Protein AF-A0A6H5G9S1-F1 (afdb_monomer)

pLDDT: mean 77.16, std 18.64, range [33.03, 97.62]

Structure (mmCIF, N/CA/C/O backbone):
data_AF-A0A6H5G9S1-F1
#
_entry.id   AF-A0A6H5G9S1-F1
#
loop_
_atom_site.group_PDB
_atom_site.id
_atom_site.type_symbol
_atom_site.label_atom_id
_atom_site.label_alt_id
_atom_site.label_comp_id
_atom_site.label_asym_id
_atom_site.label_entity_id
_atom_site.label_seq_id
_atom_site.pdbx_PDB_ins_code
_atom_site.Cartn_x
_atom_site.Cartn_y
_atom_site.Cartn_z
_atom_site.occupancy
_atom_site.B_iso_or_equiv
_atom_site.auth_seq_id
_atom_site.auth_comp_id
_atom_site.auth_asym_id
_atom_site.auth_atom_id
_atom_site.pdbx_PDB_model_num
ATOM 1 N N . MET A 1 1 ? -13.518 13.465 23.321 1.00 61.28 1 MET A N 1
ATOM 2 C CA . MET A 1 1 ? -13.511 13.221 21.858 1.00 61.28 1 MET A CA 1
ATOM 3 C C . MET A 1 1 ? -14.801 13.595 21.131 1.00 61.28 1 MET A C 1
ATOM 5 O O . MET A 1 1 ? -14.821 13.543 19.916 1.00 61.28 1 MET A O 1
ATOM 9 N N . THR A 1 2 ? -15.872 13.997 21.818 1.00 76.75 2 THR A N 1
ATOM 10 C CA . THR A 1 2 ? -17.125 14.456 21.183 1.00 76.75 2 THR A CA 1
ATOM 11 C C . THR A 1 2 ? -17.207 15.978 21.036 1.00 76.75 2 THR A C 1
ATOM 13 O O . THR A 1 2 ? -18.266 16.496 20.703 1.00 76.75 2 THR A O 1
ATOM 16 N N . SER A 1 3 ? -16.119 16.695 21.339 1.00 82.81 3 SER A N 1
ATOM 17 C CA . SER A 1 3 ? -16.061 18.151 21.194 1.00 82.81 3 SER A CA 1
ATOM 18 C C . SER A 1 3 ? -16.227 18.537 19.725 1.00 82.81 3 SER A C 1
ATOM 20 O O . SER A 1 3 ? -15.710 17.835 18.855 1.00 82.81 3 SER A O 1
ATOM 22 N N . SER A 1 4 ? -16.906 19.649 19.444 1.00 83.12 4 SER A N 1
ATOM 23 C CA . SER A 1 4 ? -16.974 20.235 18.097 1.00 83.12 4 SER A CA 1
ATOM 24 C C . SER A 1 4 ? -15.609 20.735 17.616 1.00 83.12 4 SER A C 1
ATOM 26 O O . SER A 1 4 ? -15.329 20.723 16.418 1.00 83.12 4 SER A O 1
ATOM 28 N N . ASP A 1 5 ? -14.730 21.081 18.551 1.00 87.56 5 ASP A N 1
ATOM 29 C CA . ASP A 1 5 ? -13.384 21.582 18.301 1.00 87.56 5 ASP A CA 1
ATOM 30 C C . ASP A 1 5 ? -12.405 20.449 17.949 1.00 87.56 5 ASP A C 1
ATOM 32 O O . ASP A 1 5 ? -12.279 19.459 18.684 1.00 87.56 5 ASP A O 1
ATOM 36 N N . LYS A 1 6 ? -11.719 20.594 16.809 1.00 85.56 6 LYS A N 1
ATOM 37 C CA . LYS A 1 6 ? -10.782 19.593 16.284 1.00 85.56 6 LYS A CA 1
ATOM 38 C C . LYS A 1 6 ? -9.543 19.422 17.164 1.00 85.56 6 LYS A C 1
ATOM 40 O O . LYS A 1 6 ? -9.079 18.295 17.312 1.00 85.56 6 LYS A O 1
ATOM 45 N N . ASP A 1 7 ? -9.047 20.491 17.781 1.00 89.12 7 ASP A N 1
ATOM 46 C CA . ASP A 1 7 ? -7.808 20.480 18.555 1.00 89.12 7 ASP A CA 1
ATOM 47 C C . ASP A 1 7 ? -8.054 19.793 19.899 1.00 89.12 7 ASP A C 1
ATOM 49 O O . ASP A 1 7 ? -7.261 18.952 20.324 1.00 89.12 7 ASP A O 1
ATOM 53 N N . PHE A 1 8 ? -9.222 20.015 20.515 1.00 87.81 8 PHE A N 1
ATOM 54 C CA . PHE A 1 8 ? -9.634 19.239 21.690 1.00 87.81 8 PHE A CA 1
ATOM 55 C C . PHE A 1 8 ? -9.820 17.751 21.382 1.00 87.81 8 PHE A C 1
ATOM 57 O O . PHE A 1 8 ? -9.496 16.907 22.224 1.00 87.81 8 PHE A O 1
ATOM 64 N N . ARG A 1 9 ? -10.350 17.395 20.202 1.00 88.88 9 ARG A N 1
ATOM 65 C CA . ARG A 1 9 ? -10.429 15.983 19.791 1.00 88.88 9 ARG A CA 1
ATOM 66 C C . ARG A 1 9 ? -9.033 15.403 19.588 1.00 88.88 9 ARG A C 1
ATOM 68 O O . ARG A 1 9 ? -8.751 14.353 20.156 1.00 88.88 9 ARG A O 1
ATOM 75 N N . PHE A 1 10 ? -8.167 16.110 18.867 1.00 87.25 10 PHE A N 1
ATOM 76 C CA . PHE A 1 10 ? -6.793 15.702 18.597 1.00 87.25 10 PHE A CA 1
ATOM 77 C C . PHE A 1 10 ? -5.986 15.488 19.884 1.00 87.25 10 PHE A C 1
ATOM 79 O O . PHE A 1 10 ? -5.431 14.407 20.068 1.00 87.25 10 PHE A O 1
ATOM 86 N N . MET A 1 11 ? -5.977 16.465 20.801 1.00 89.19 11 MET A N 1
ATOM 87 C CA . MET A 1 11 ? -5.274 16.368 22.088 1.00 89.19 11 MET A CA 1
ATOM 88 C C . MET A 1 11 ? -5.772 15.174 22.903 1.00 89.19 11 MET A C 1
ATOM 90 O O . MET A 1 11 ? -4.980 14.321 23.290 1.00 89.19 11 MET A O 1
ATOM 94 N N . ALA A 1 12 ? -7.094 15.037 23.063 1.00 86.56 12 ALA A N 1
ATOM 95 C CA . ALA A 1 12 ? -7.669 13.917 23.805 1.00 86.56 12 ALA A CA 1
ATOM 96 C C . ALA A 1 12 ? -7.307 12.552 23.193 1.00 86.56 12 ALA A C 1
ATOM 98 O O . ALA A 1 12 ? -7.113 11.579 23.924 1.00 86.56 12 ALA A O 1
ATOM 99 N N . THR A 1 13 ? -7.232 12.457 21.862 1.00 85.31 13 THR A N 1
ATOM 100 C CA . THR A 1 13 ? -6.826 11.226 21.168 1.00 85.31 13 THR A CA 1
ATOM 101 C C . THR A 1 13 ? -5.348 10.943 21.328 1.00 85.31 13 THR A C 1
ATOM 103 O O . THR A 1 13 ? -4.981 9.794 21.571 1.00 85.31 13 THR A O 1
ATOM 106 N N . ASN A 1 14 ? -4.510 11.968 21.249 1.00 88.12 14 ASN A N 1
ATOM 107 C CA . ASN A 1 14 ? -3.071 11.819 21.380 1.00 88.12 14 ASN A CA 1
ATOM 108 C C . ASN A 1 14 ? -2.669 11.412 22.805 1.00 88.12 14 ASN A C 1
ATOM 110 O O . ASN A 1 14 ? -1.847 10.509 22.980 1.00 88.12 14 ASN A O 1
ATOM 114 N N . ASP A 1 15 ? -3.295 12.019 23.813 1.00 88.25 15 ASP A N 1
ATOM 115 C CA . ASP A 1 15 ? -3.044 11.713 25.221 1.00 88.25 15 ASP A CA 1
ATOM 116 C C . ASP A 1 15 ? -3.466 10.280 25.548 1.00 88.25 15 ASP A C 1
ATOM 118 O O . ASP A 1 15 ? -2.676 9.499 26.079 1.00 88.25 15 ASP A O 1
ATOM 122 N N . LEU A 1 16 ? -4.680 9.884 25.143 1.00 82.88 16 LEU A N 1
ATOM 123 C CA . LEU A 1 16 ? -5.161 8.520 25.360 1.00 82.88 16 LEU A CA 1
ATOM 124 C C . LEU A 1 16 ? -4.282 7.481 24.652 1.00 82.88 16 LEU A C 1
ATOM 126 O O . LEU A 1 16 ? -3.991 6.430 25.221 1.00 82.88 16 LEU A O 1
ATOM 130 N N . MET A 1 17 ? -3.856 7.763 23.419 1.00 80.62 17 MET A N 1
ATOM 131 C CA . MET A 1 17 ? -2.954 6.884 22.678 1.00 80.62 17 MET A CA 1
ATOM 132 C C . MET A 1 17 ? -1.618 6.717 23.411 1.00 80.62 17 MET A C 1
ATOM 134 O O . MET A 1 17 ? -1.136 5.592 23.541 1.00 80.62 17 MET A O 1
ATOM 138 N N . SER A 1 18 ? -1.050 7.815 23.911 1.00 84.31 18 SER A N 1
ATOM 139 C CA . SER A 1 18 ? 0.236 7.814 24.614 1.00 84.31 18 SER A CA 1
ATOM 140 C C . SER A 1 18 ? 0.170 7.057 25.942 1.00 84.31 18 SER A C 1
ATOM 142 O O . SER A 1 18 ? 1.119 6.364 26.299 1.00 84.31 18 SER A O 1
ATOM 144 N N . GLU A 1 19 ? -0.950 7.139 26.663 1.00 82.88 19 GLU A N 1
ATOM 145 C CA . GLU A 1 19 ? -1.151 6.374 27.898 1.00 82.88 19 GLU A CA 1
ATOM 146 C C . GLU A 1 19 ? -1.350 4.877 27.634 1.00 82.88 19 GLU A C 1
ATOM 148 O O . GLU A 1 19 ? -0.759 4.053 28.326 1.00 82.88 19 GLU A O 1
ATOM 153 N N . LEU A 1 20 ? -2.120 4.505 26.606 1.00 75.56 20 LEU A N 1
ATOM 154 C CA . LEU A 1 20 ? -2.366 3.096 26.268 1.00 75.56 20 LEU A CA 1
ATOM 155 C C . LEU A 1 20 ? -1.137 2.374 25.701 1.00 75.56 20 LEU A C 1
ATOM 157 O O . LEU A 1 20 ? -1.082 1.148 25.725 1.00 75.56 20 LEU A O 1
ATOM 161 N N . GLN A 1 21 ? -0.153 3.104 25.179 1.00 76.94 21 GLN A N 1
ATOM 162 C CA . GLN A 1 21 ? 1.124 2.520 24.761 1.00 76.94 21 GLN A CA 1
ATOM 163 C C . GLN A 1 21 ? 2.030 2.143 25.937 1.00 76.94 21 GLN A C 1
ATOM 165 O O . GLN A 1 21 ? 3.001 1.416 25.740 1.00 76.94 21 GLN A O 1
ATOM 170 N N . LYS A 1 22 ? 1.742 2.623 27.150 1.00 79.94 22 LYS A N 1
ATOM 171 C CA . LYS A 1 22 ? 2.487 2.223 28.340 1.00 79.94 22 LYS A CA 1
ATOM 172 C C . LYS A 1 22 ? 1.975 0.858 28.797 1.00 79.94 22 LYS A C 1
ATOM 174 O O . LYS A 1 22 ? 0.788 0.703 29.075 1.00 79.94 22 LYS A O 1
ATOM 179 N N . ASP A 1 23 ? 2.880 -0.102 28.984 1.00 64.88 23 ASP A N 1
ATOM 180 C CA . ASP A 1 23 ? 2.572 -1.460 29.481 1.00 64.88 23 ASP A CA 1
ATOM 181 C C . ASP A 1 23 ? 1.935 -1.490 30.891 1.00 64.88 23 ASP A C 1
ATOM 183 O O . ASP A 1 23 ? 1.583 -2.546 31.417 1.00 64.88 23 ASP A O 1
ATOM 187 N N . SER A 1 24 ? 1.786 -0.331 31.535 1.00 65.44 24 SER A N 1
ATOM 188 C CA . SER A 1 24 ? 1.206 -0.175 32.866 1.00 65.44 24 SER A CA 1
ATOM 189 C C . SER A 1 24 ? -0.318 -0.309 32.919 1.00 65.44 24 SER A C 1
ATOM 191 O O . SER A 1 24 ? -0.854 -0.492 34.011 1.00 65.44 24 SER A O 1
ATOM 193 N N . ILE A 1 25 ? -1.031 -0.195 31.792 1.00 68.44 25 ILE A N 1
ATOM 194 C CA . ILE A 1 25 ? -2.502 -0.169 31.780 1.00 68.44 25 ILE A CA 1
ATOM 195 C C . ILE A 1 25 ? -3.048 -1.459 31.165 1.00 68.44 25 ILE A C 1
ATOM 197 O O . ILE A 1 25 ? -2.908 -1.701 29.971 1.00 68.44 25 ILE A O 1
ATOM 201 N N . LYS A 1 26 ? -3.728 -2.269 31.984 1.00 72.94 26 LYS A N 1
ATOM 202 C CA . LYS A 1 26 ? -4.585 -3.363 31.509 1.00 72.94 26 LYS A CA 1
ATOM 203 C C . LYS A 1 26 ? -6.027 -2.880 31.486 1.00 72.94 26 LYS A C 1
ATOM 205 O O . LYS A 1 26 ? -6.544 -2.459 32.519 1.00 72.94 26 LYS A O 1
ATOM 210 N N . LEU A 1 27 ? -6.652 -2.930 30.317 1.00 76.50 27 LEU A N 1
ATOM 211 C CA . LEU A 1 27 ? -8.069 -2.621 30.164 1.00 76.50 27 LEU A CA 1
ATOM 212 C C . LEU A 1 27 ? -8.904 -3.853 30.520 1.00 76.50 27 LEU A C 1
ATOM 214 O O . LEU A 1 27 ? -8.548 -4.973 30.166 1.00 76.50 27 LEU A O 1
ATOM 218 N N . ASP A 1 28 ? -10.009 -3.637 31.225 1.00 83.19 28 ASP A N 1
ATOM 219 C CA . ASP A 1 28 ? -11.074 -4.625 31.366 1.00 83.19 28 ASP A CA 1
ATOM 220 C C . ASP A 1 28 ? -11.982 -4.618 30.125 1.00 83.19 28 ASP A C 1
ATOM 222 O O . ASP A 1 28 ? -12.039 -3.632 29.382 1.00 83.19 28 ASP A O 1
ATOM 226 N N . ASP A 1 29 ? -12.743 -5.694 29.928 1.00 81.88 29 ASP A N 1
ATOM 227 C CA . ASP A 1 29 ? -13.594 -5.891 28.750 1.00 81.88 29 ASP A CA 1
ATOM 228 C C . ASP A 1 29 ? -14.556 -4.721 28.462 1.00 81.88 29 ASP A C 1
ATOM 230 O O . ASP A 1 29 ? -14.837 -4.407 27.300 1.00 81.88 29 ASP A O 1
ATOM 234 N N . ASP A 1 30 ? -15.100 -4.068 29.497 1.00 85.19 30 ASP A N 1
ATOM 235 C CA . ASP A 1 30 ? -16.010 -2.932 29.315 1.00 85.19 30 ASP A CA 1
ATOM 236 C C . ASP A 1 30 ? -15.276 -1.674 28.851 1.00 85.19 30 ASP A C 1
ATOM 238 O O . ASP A 1 30 ? -15.797 -0.920 28.016 1.00 85.19 30 ASP A O 1
ATOM 242 N N . SER A 1 31 ? -14.067 -1.447 29.359 1.00 84.69 31 SER A N 1
ATOM 243 C CA . SER A 1 31 ? -13.210 -0.357 28.899 1.00 84.69 31 SER A CA 1
ATOM 244 C C . SER A 1 31 ? -12.724 -0.599 27.473 1.00 84.69 31 SER A C 1
ATOM 246 O O . SER A 1 31 ? -12.809 0.319 26.656 1.00 84.69 31 SER A O 1
ATOM 248 N N . GLU A 1 32 ? -12.332 -1.829 27.122 1.00 82.19 32 GLU A N 1
ATOM 249 C CA . GLU A 1 32 ? -11.987 -2.205 25.743 1.00 82.19 32 GLU A CA 1
ATOM 250 C C . GLU A 1 32 ? -13.150 -1.931 24.779 1.00 82.19 32 GLU A C 1
ATOM 252 O O . GLU A 1 32 ? -12.974 -1.271 23.751 1.00 82.19 32 GLU A O 1
ATOM 257 N N . ARG A 1 33 ? -14.374 -2.350 25.136 1.00 84.25 33 ARG A N 1
ATOM 258 C CA . ARG A 1 33 ? -15.589 -2.083 24.344 1.00 84.25 33 ARG A CA 1
ATOM 259 C C . ARG A 1 33 ? -15.799 -0.593 24.082 1.00 84.25 33 ARG A C 1
ATOM 261 O O . ARG A 1 33 ? -16.132 -0.197 22.959 1.00 84.25 33 ARG A O 1
ATOM 268 N N . LYS A 1 34 ? -15.637 0.241 25.112 1.00 86.19 34 LYS A N 1
ATOM 269 C CA . LYS A 1 34 ? -15.795 1.701 25.005 1.00 86.19 34 LYS A CA 1
ATOM 270 C C . LYS A 1 34 ? -14.697 2.319 24.141 1.00 86.19 34 LYS A C 1
ATOM 272 O O . LYS A 1 34 ? -15.007 3.162 23.299 1.00 86.19 34 LYS A O 1
ATOM 277 N N . VAL A 1 35 ? -13.456 1.867 24.314 1.00 83.69 35 VAL A N 1
ATOM 278 C CA . VAL A 1 35 ? -12.290 2.302 23.536 1.00 83.69 35 VAL A CA 1
ATOM 279 C C . VAL A 1 35 ? -12.477 1.989 22.053 1.00 83.69 35 VAL A C 1
ATOM 281 O O . VAL A 1 35 ? -12.388 2.902 21.235 1.00 83.69 35 VAL A O 1
ATOM 284 N N . VAL A 1 36 ? -12.845 0.754 21.701 1.00 85.06 36 VAL A N 1
ATOM 285 C CA . VAL A 1 36 ? -13.102 0.363 20.304 1.00 85.06 36 VAL A CA 1
ATOM 286 C C . VAL A 1 36 ? -14.244 1.185 19.711 1.00 85.06 36 VAL A C 1
ATOM 288 O O . VAL A 1 36 ? -14.107 1.740 18.626 1.00 85.06 36 VAL A O 1
ATOM 291 N N . LYS A 1 37 ? -15.359 1.354 20.433 1.00 86.31 37 LYS A N 1
ATOM 292 C CA . LYS A 1 37 ? -16.486 2.174 19.954 1.00 86.31 37 LYS A CA 1
ATOM 293 C C . LYS A 1 37 ? -16.087 3.629 19.697 1.00 86.31 37 LYS A C 1
ATOM 295 O O . LYS A 1 37 ? -16.622 4.260 18.788 1.00 86.31 37 LYS A O 1
ATOM 300 N N . MET A 1 38 ? -15.186 4.170 20.509 1.00 86.00 38 MET A N 1
ATOM 301 C CA . MET A 1 38 ? -14.663 5.517 20.329 1.00 86.00 38 MET A CA 1
ATOM 302 C C . MET A 1 38 ? -13.721 5.597 19.126 1.00 86.00 38 MET A C 1
ATOM 304 O O . MET A 1 38 ? -13.868 6.513 18.323 1.00 86.00 38 MET A O 1
ATOM 308 N N . LEU A 1 39 ? -12.829 4.617 18.957 1.00 87.19 39 LEU A N 1
ATOM 309 C CA . LEU A 1 39 ? -11.941 4.503 17.798 1.00 87.19 39 LEU A CA 1
ATOM 310 C C . LEU A 1 39 ? -12.726 4.503 16.484 1.00 87.19 39 LEU A C 1
ATOM 312 O O . LEU A 1 39 ? -12.407 5.285 15.594 1.00 87.19 39 LEU A O 1
ATOM 316 N N . LEU A 1 40 ? -13.785 3.693 16.389 1.00 87.31 40 LEU A N 1
ATOM 317 C CA . LEU A 1 40 ? -14.617 3.617 15.184 1.00 87.31 40 LEU A CA 1
ATOM 318 C C . LEU A 1 40 ? -15.204 4.979 14.789 1.00 87.31 40 LEU A C 1
ATOM 320 O O . LEU A 1 40 ? -15.230 5.311 13.611 1.00 87.31 40 LEU A O 1
ATOM 324 N N . LYS A 1 41 ? -15.607 5.799 15.769 1.00 87.62 41 LYS A N 1
ATOM 325 C CA . LYS A 1 41 ? -16.107 7.157 15.504 1.00 87.62 41 LYS A CA 1
ATOM 326 C C . LYS A 1 41 ? -15.020 8.110 15.009 1.00 87.62 41 LYS A C 1
ATOM 328 O O . LYS A 1 41 ? -15.311 8.973 14.194 1.00 87.62 41 LYS A O 1
ATOM 333 N N . LEU A 1 42 ? -13.790 7.983 15.510 1.00 87.50 42 LEU A N 1
ATOM 334 C CA . LEU A 1 42 ? -12.679 8.844 15.088 1.00 87.50 42 LEU A CA 1
ATOM 335 C C . LEU A 1 42 ? -12.191 8.527 13.671 1.00 87.50 42 LEU A C 1
ATOM 337 O O . LEU A 1 42 ? -11.682 9.415 12.993 1.00 87.50 42 LEU A O 1
ATOM 341 N N . LEU A 1 43 ? -12.331 7.277 13.217 1.00 85.88 43 LEU A N 1
ATOM 342 C CA . LEU A 1 43 ? -11.999 6.898 11.839 1.00 85.88 43 LEU A CA 1
ATOM 343 C C . LEU A 1 43 ? -12.881 7.615 10.807 1.00 85.88 43 LEU A C 1
ATOM 345 O O . LEU A 1 43 ? -12.473 7.781 9.663 1.00 85.88 43 LEU A O 1
ATOM 349 N N . GLU A 1 44 ? -14.056 8.075 11.229 1.00 87.44 44 GLU A N 1
ATOM 350 C CA . GLU A 1 44 ? -15.017 8.834 10.426 1.00 87.44 44 GLU A CA 1
ATOM 351 C C . GLU A 1 44 ? -15.039 10.328 10.802 1.00 87.44 44 GLU A C 1
ATOM 353 O O . GLU A 1 44 ? -15.981 11.041 10.457 1.00 87.44 44 GLU A O 1
ATOM 358 N N . ASP A 1 45 ? -14.024 10.831 11.521 1.00 87.50 45 ASP A N 1
ATOM 359 C CA . ASP A 1 45 ? -13.962 12.249 11.898 1.00 87.50 45 ASP A CA 1
ATOM 360 C C . ASP A 1 45 ? -13.919 13.142 10.653 1.00 87.50 45 ASP A C 1
ATOM 362 O O . ASP A 1 45 ? -13.315 12.791 9.643 1.00 87.50 45 ASP A O 1
ATOM 366 N N . LYS A 1 46 ? -14.528 14.327 10.726 1.00 84.50 46 LYS A N 1
ATOM 367 C CA . LYS A 1 46 ? -14.519 15.289 9.616 1.00 84.50 46 LYS A CA 1
ATOM 368 C C . LYS A 1 46 ? -13.127 15.868 9.356 1.00 84.50 46 LYS A C 1
ATOM 370 O O . LYS A 1 46 ? -12.856 16.331 8.256 1.00 84.50 46 LYS A O 1
ATOM 375 N N . ASN A 1 47 ? -12.254 15.879 10.364 1.00 85.19 47 ASN A N 1
ATOM 376 C CA . ASN A 1 47 ? -10.912 16.426 10.247 1.00 85.19 47 ASN A CA 1
ATOM 377 C C . ASN A 1 47 ? -9.876 15.336 9.910 1.00 85.19 47 ASN A C 1
ATOM 379 O O . ASN A 1 47 ? -9.716 14.355 10.641 1.00 85.19 47 ASN A O 1
ATOM 383 N N . GLY A 1 48 ? -9.115 15.549 8.833 1.00 81.75 48 GLY A N 1
ATOM 384 C CA . GLY A 1 48 ? -8.115 14.593 8.350 1.00 81.75 48 GLY A CA 1
ATOM 385 C C . GLY A 1 48 ? -6.947 14.326 9.311 1.00 81.75 48 GLY A C 1
ATOM 386 O O . GLY A 1 48 ? -6.410 13.217 9.313 1.00 81.75 48 GLY A O 1
ATOM 387 N N . GLU A 1 49 ? -6.555 15.284 10.159 1.00 84.62 49 GLU A N 1
ATOM 388 C CA . GLU A 1 49 ? -5.484 15.091 11.151 1.00 84.62 49 GLU A CA 1
ATOM 389 C C . GLU A 1 49 ? -5.937 14.155 12.274 1.00 84.62 49 GLU A C 1
ATOM 391 O O . GLU A 1 49 ? -5.206 13.234 12.653 1.00 84.62 49 GLU A O 1
ATOM 396 N N . VAL A 1 50 ? -7.175 14.338 12.744 1.00 86.81 50 VAL A N 1
ATOM 397 C CA . VAL A 1 50 ? -7.803 13.453 13.734 1.00 86.81 50 VAL A CA 1
ATOM 398 C C . VAL A 1 50 ? -7.976 12.044 13.159 1.00 86.81 50 VAL A C 1
ATOM 400 O O . VAL A 1 50 ? -7.621 11.073 13.831 1.00 86.81 50 VAL A O 1
ATOM 403 N N . GLN A 1 51 ? -8.408 11.910 11.896 1.00 86.12 51 GLN A N 1
ATOM 404 C CA . GLN A 1 51 ? -8.465 10.609 11.211 1.00 86.12 51 GLN A CA 1
ATOM 405 C C . GLN A 1 51 ? -7.084 9.938 11.138 1.00 86.12 51 GLN A C 1
ATOM 407 O O . GLN A 1 51 ? -6.942 8.762 11.469 1.00 86.12 51 GLN A O 1
ATOM 412 N N . ASN A 1 52 ? -6.037 10.675 10.751 1.00 85.06 52 ASN A N 1
ATOM 413 C CA . ASN A 1 52 ? -4.674 10.137 10.662 1.00 85.06 52 ASN A CA 1
ATOM 414 C C . ASN A 1 52 ? -4.153 9.644 12.020 1.00 85.06 52 ASN A C 1
ATOM 416 O O . ASN A 1 52 ? -3.433 8.643 12.087 1.00 85.06 52 ASN A O 1
ATOM 420 N N . LEU A 1 53 ? -4.518 10.326 13.105 1.00 86.06 53 LEU A N 1
ATOM 421 C CA . LEU A 1 53 ? -4.202 9.887 14.458 1.00 86.06 53 LEU A CA 1
ATOM 422 C C . LEU A 1 53 ? -4.995 8.626 14.839 1.00 86.06 53 LEU A C 1
ATOM 424 O O . LEU A 1 53 ? -4.422 7.687 15.392 1.00 86.06 53 LEU A O 1
ATOM 428 N N . ALA A 1 54 ? -6.273 8.544 14.459 1.00 85.88 54 ALA A N 1
ATOM 429 C CA . ALA A 1 54 ? -7.107 7.358 14.655 1.00 85.88 54 ALA A CA 1
ATOM 430 C C . ALA A 1 54 ? -6.576 6.121 13.904 1.00 85.88 54 ALA A C 1
ATOM 432 O O . ALA A 1 54 ? -6.603 5.013 14.443 1.00 85.88 54 ALA A O 1
ATOM 433 N N . VAL A 1 55 ? -6.010 6.292 12.702 1.00 83.50 55 VAL A N 1
ATOM 434 C CA . VAL A 1 55 ? -5.325 5.206 11.973 1.00 83.50 55 VAL A CA 1
ATOM 435 C C . VAL A 1 55 ? -4.167 4.648 12.798 1.00 83.50 55 VAL A C 1
ATOM 437 O O . VAL A 1 55 ? -4.070 3.436 12.984 1.00 83.50 55 VAL A O 1
ATOM 440 N N . LYS A 1 56 ? -3.297 5.516 13.336 1.00 81.94 56 LYS A N 1
ATOM 441 C CA . LYS A 1 56 ? -2.186 5.079 14.200 1.00 81.94 56 LYS A CA 1
ATOM 442 C C . LYS A 1 56 ? -2.705 4.372 15.449 1.00 81.94 56 LYS A C 1
ATOM 444 O O . LYS A 1 56 ? -2.142 3.360 15.866 1.00 81.94 56 LYS A O 1
ATOM 449 N N . TRP A 1 57 ? -3.796 4.879 16.015 1.00 83.69 57 TRP A N 1
ATOM 450 C CA . TRP A 1 57 ? -4.408 4.289 17.195 1.00 83.69 57 TRP A CA 1
ATOM 451 C C . TRP A 1 57 ? -5.017 2.913 16.918 1.00 83.69 57 TRP A C 1
ATOM 453 O O . TRP A 1 57 ? -4.902 2.027 17.758 1.00 83.69 57 TRP A O 1
ATOM 463 N N . THR A 1 58 ? -5.556 2.686 15.716 1.00 79.19 58 THR A N 1
ATOM 464 C CA . THR A 1 58 ? -6.061 1.370 15.291 1.00 79.19 58 THR A CA 1
ATOM 465 C C . THR A 1 58 ? -4.984 0.298 15.407 1.00 79.19 58 THR A C 1
ATOM 467 O O . THR A 1 58 ? -5.266 -0.791 15.890 1.00 79.19 58 THR A O 1
ATOM 470 N N . ILE A 1 59 ? -3.735 0.613 15.053 1.00 74.56 59 ILE A N 1
ATOM 471 C CA . ILE A 1 59 ? -2.607 -0.324 15.180 1.00 74.56 59 ILE A CA 1
ATOM 472 C C . ILE A 1 59 ? -2.375 -0.702 16.645 1.00 74.56 59 ILE A C 1
ATOM 474 O O . ILE A 1 59 ? -2.282 -1.881 16.969 1.00 74.56 59 ILE A O 1
ATOM 478 N N . VAL A 1 60 ? -2.320 0.292 17.534 1.00 76.81 60 VAL A N 1
ATOM 479 C CA . VAL A 1 60 ? -2.090 0.082 18.973 1.00 76.81 60 VAL A CA 1
ATOM 480 C C . VAL A 1 60 ? -3.245 -0.691 19.610 1.00 76.81 60 VAL A C 1
ATOM 482 O O . VAL A 1 60 ? -3.015 -1.648 20.345 1.00 76.81 60 VAL A O 1
ATOM 485 N N . ALA A 1 61 ? -4.485 -0.307 19.302 1.00 75.81 61 ALA A N 1
ATOM 486 C CA . ALA A 1 61 ? -5.681 -0.974 19.801 1.00 75.81 61 ALA A CA 1
ATOM 487 C C . ALA A 1 61 ? -5.729 -2.438 19.348 1.00 75.81 61 ALA A C 1
ATOM 489 O O . ALA A 1 61 ? -6.029 -3.317 20.148 1.00 75.81 61 ALA A O 1
ATOM 490 N N . LEU A 1 62 ? -5.379 -2.715 18.091 1.00 73.56 62 LEU A N 1
ATOM 491 C CA . LEU A 1 62 ? -5.291 -4.076 17.574 1.00 73.56 62 LEU A CA 1
ATOM 492 C C . LEU A 1 62 ? -4.216 -4.902 18.276 1.00 73.56 62 LEU A C 1
ATOM 494 O O . LEU A 1 62 ? -4.499 -6.039 18.639 1.00 73.56 62 LEU A O 1
ATOM 498 N N . SER A 1 63 ? -3.023 -4.348 18.506 1.00 73.38 63 SER A N 1
ATOM 499 C CA . SER A 1 63 ? -1.973 -5.043 19.263 1.00 73.38 63 SER A CA 1
ATOM 500 C C . SER A 1 63 ? -2.462 -5.455 20.653 1.00 73.38 63 SER A C 1
ATOM 502 O O . SER A 1 63 ? -2.272 -6.602 21.051 1.00 73.38 63 SER A O 1
ATOM 504 N N . HIS A 1 64 ? -3.166 -4.562 21.355 1.00 71.25 64 HIS A N 1
ATOM 505 C CA . HIS A 1 64 ? -3.768 -4.872 22.655 1.00 71.25 64 HIS A CA 1
ATOM 506 C C . HIS A 1 64 ? -4.872 -5.927 22.563 1.00 71.25 64 HIS A C 1
ATOM 508 O O . HIS A 1 64 ? -4.829 -6.893 23.315 1.00 71.25 64 HIS A O 1
ATOM 514 N N . LEU A 1 65 ? -5.807 -5.805 21.614 1.00 71.94 65 LEU A N 1
ATOM 515 C CA . LEU A 1 65 ? -6.914 -6.761 21.436 1.00 71.94 65 LEU A CA 1
ATOM 516 C C . LEU A 1 65 ? -6.432 -8.182 21.109 1.00 71.94 65 LEU A C 1
ATOM 518 O O . LEU A 1 65 ? -7.036 -9.170 21.531 1.00 71.94 65 LEU A O 1
ATOM 522 N N . VAL A 1 66 ? -5.341 -8.294 20.349 1.00 68.75 66 VAL A N 1
ATOM 523 C CA . VAL A 1 66 ? -4.700 -9.579 20.042 1.00 68.75 66 VAL A CA 1
ATOM 524 C C . VAL A 1 66 ? -4.094 -10.187 21.300 1.00 68.75 66 VAL A C 1
ATOM 526 O O . VAL A 1 66 ? -4.246 -11.384 21.533 1.00 68.75 66 VAL A O 1
ATOM 529 N N . MET A 1 67 ? -3.448 -9.368 22.132 1.00 67.75 67 MET A N 1
ATOM 530 C CA . MET A 1 67 ? -2.863 -9.815 23.395 1.00 67.75 67 MET A CA 1
ATOM 531 C C . MET A 1 67 ? -3.925 -10.145 24.455 1.00 67.75 67 MET A C 1
ATOM 533 O O . MET A 1 67 ? -3.732 -11.086 25.223 1.00 67.75 67 MET A O 1
ATOM 537 N N . SER A 1 68 ? -5.052 -9.426 24.485 1.00 66.69 68 SER A N 1
ATOM 538 C CA . SER A 1 68 ? -6.148 -9.654 25.437 1.00 66.69 68 SER A CA 1
ATOM 539 C C . SER A 1 68 ? -7.085 -10.804 25.051 1.00 66.69 68 SER A C 1
ATOM 541 O O . SER A 1 68 ? -7.937 -11.191 25.845 1.00 66.69 68 SER A O 1
ATOM 543 N N . CYS A 1 69 ? -6.900 -11.411 23.870 1.00 63.44 69 CYS A N 1
ATOM 544 C CA . CYS A 1 69 ? -7.725 -12.504 23.336 1.00 63.44 69 CYS A CA 1
ATOM 545 C C . CYS A 1 69 ? -9.211 -12.145 23.116 1.00 63.44 69 CYS A C 1
ATOM 547 O O . CYS A 1 69 ? -10.048 -13.045 22.992 1.00 63.44 69 CYS A O 1
ATOM 549 N N . ASN A 1 70 ? -9.567 -10.860 22.999 1.00 74.38 70 ASN A N 1
ATOM 550 C CA . ASN A 1 70 ? -10.950 -10.427 22.769 1.00 74.38 70 ASN A CA 1
ATOM 551 C C . ASN A 1 70 ? -11.370 -10.580 21.289 1.00 74.38 70 ASN A C 1
ATOM 553 O O . ASN A 1 70 ? -11.559 -9.611 20.545 1.00 74.38 70 ASN A O 1
ATOM 557 N N . GLN A 1 71 ? -11.516 -11.834 20.846 1.00 75.44 71 GLN A N 1
ATOM 558 C CA . GLN A 1 71 ? -11.799 -12.193 19.448 1.00 75.44 71 GLN A CA 1
ATOM 559 C C . GLN A 1 71 ? -13.097 -11.574 18.902 1.00 75.44 71 GLN A C 1
ATOM 561 O O . GLN A 1 71 ? -13.203 -11.308 17.703 1.00 75.44 71 GLN A O 1
ATOM 566 N N . GLN A 1 72 ? -14.080 -11.314 19.770 1.00 79.88 72 GLN A N 1
ATOM 567 C CA . GLN A 1 72 ? -15.355 -10.710 19.377 1.00 79.88 72 GLN A CA 1
ATOM 568 C C . GLN A 1 72 ? -15.182 -9.247 18.953 1.00 79.88 72 GLN A C 1
ATOM 570 O O . GLN A 1 72 ? -15.700 -8.844 17.911 1.00 79.88 72 GLN A O 1
ATOM 575 N N . LEU A 1 73 ? -14.429 -8.450 19.722 1.00 79.31 73 LEU A N 1
ATOM 576 C CA . LEU A 1 73 ? -14.152 -7.058 19.354 1.00 79.31 73 LEU A CA 1
ATOM 577 C C . LEU A 1 73 ? -13.253 -6.956 18.130 1.00 79.31 73 LEU A C 1
ATOM 579 O O . LEU A 1 73 ? -13.488 -6.099 17.280 1.00 79.31 73 LEU A O 1
ATOM 583 N N . TYR A 1 74 ? -12.280 -7.857 18.018 1.00 78.12 74 TYR A N 1
ATOM 584 C CA . TYR A 1 74 ? -11.427 -7.953 16.841 1.00 78.12 74 TYR A CA 1
ATOM 585 C C . TYR A 1 74 ? -12.242 -8.201 15.563 1.00 78.12 74 TYR A C 1
ATOM 587 O O . TYR A 1 74 ? -12.120 -7.448 14.596 1.00 78.12 74 TYR A O 1
ATOM 595 N N . SER A 1 75 ? -13.134 -9.198 15.586 1.00 80.44 75 SER A N 1
ATOM 596 C CA . SER A 1 75 ? -13.994 -9.529 14.440 1.00 80.44 75 SER A CA 1
ATOM 597 C C . SER A 1 75 ? -14.902 -8.356 14.066 1.00 80.44 75 SER A C 1
ATOM 599 O O . SER A 1 75 ? -14.957 -7.960 12.905 1.00 80.44 75 SER A O 1
ATOM 601 N N . LYS A 1 76 ? -15.516 -7.711 15.066 1.00 83.94 76 LYS A N 1
ATOM 602 C CA . LYS A 1 76 ? -16.383 -6.545 14.859 1.00 83.94 76 LYS A CA 1
ATOM 603 C C . LYS A 1 76 ? -15.653 -5.346 14.245 1.00 83.94 76 LYS A C 1
ATOM 605 O O . LYS A 1 76 ? -16.222 -4.637 13.419 1.00 83.94 76 LYS A O 1
ATOM 610 N N . LEU A 1 77 ? -14.409 -5.096 14.657 1.00 83.19 77 LEU A N 1
ATOM 611 C CA . LEU A 1 77 ? -13.582 -4.024 14.098 1.00 83.19 77 LEU A CA 1
ATOM 612 C C . LEU A 1 77 ? -13.262 -4.294 12.622 1.00 83.19 77 LEU A C 1
ATOM 614 O O . LEU A 1 77 ? -13.346 -3.386 11.801 1.00 83.19 77 LEU A O 1
ATOM 618 N N . ILE A 1 78 ? -12.942 -5.540 12.275 1.00 82.12 78 ILE A N 1
ATOM 619 C CA . ILE A 1 78 ? -12.662 -5.931 10.891 1.00 82.12 78 ILE A CA 1
ATOM 620 C C . ILE A 1 78 ? -13.899 -5.808 10.004 1.00 82.12 78 ILE A C 1
ATOM 622 O O . ILE A 1 78 ? -13.807 -5.243 8.915 1.00 82.12 78 ILE A O 1
ATOM 626 N N . GLU A 1 79 ? -15.040 -6.317 10.466 1.00 85.94 79 GLU A N 1
ATOM 627 C CA . GLU A 1 79 ? -16.312 -6.222 9.744 1.00 85.94 79 GLU A CA 1
ATOM 628 C C . GLU A 1 79 ? -16.670 -4.762 9.463 1.00 85.94 79 GLU A C 1
ATOM 630 O O . GLU A 1 79 ? -16.964 -4.415 8.322 1.00 85.94 79 GLU A O 1
ATOM 635 N N . PHE A 1 80 ? -16.528 -3.882 10.459 1.00 87.56 80 PHE A N 1
ATOM 636 C CA . PHE A 1 80 ? -16.759 -2.449 10.285 1.00 87.56 80 PHE A CA 1
ATOM 637 C C . PHE A 1 80 ? -15.861 -1.829 9.203 1.00 87.56 80 PHE A C 1
ATOM 639 O O . PHE A 1 80 ? -16.343 -1.072 8.363 1.00 87.56 80 PHE A O 1
ATOM 646 N N . LEU A 1 81 ? -14.563 -2.159 9.197 1.00 86.81 81 LEU A N 1
ATOM 647 C CA . LEU A 1 81 ? -13.618 -1.633 8.206 1.00 86.81 81 LEU A CA 1
ATOM 648 C C . LEU A 1 81 ? -13.933 -2.126 6.786 1.00 86.81 81 LEU A C 1
ATOM 650 O O . LEU A 1 81 ? -13.832 -1.352 5.835 1.00 86.81 81 LEU A O 1
ATOM 654 N N . LEU A 1 82 ? -14.324 -3.395 6.630 1.00 86.44 82 LEU A N 1
ATOM 655 C CA . LEU A 1 82 ? -14.722 -3.941 5.329 1.00 86.44 82 LEU A CA 1
ATOM 656 C C . LEU A 1 82 ? -16.029 -3.341 4.833 1.00 86.44 82 LEU A C 1
ATOM 658 O O . LEU A 1 82 ? -16.104 -2.918 3.682 1.00 86.44 82 LEU A O 1
ATOM 662 N N . GLU A 1 83 ? -17.043 -3.274 5.693 1.00 87.94 83 GLU A N 1
ATOM 663 C CA . GLU A 1 83 ? -18.308 -2.637 5.351 1.00 87.94 83 GLU A CA 1
ATOM 664 C C . GLU A 1 83 ? -18.091 -1.181 4.937 1.00 87.94 83 GLU A C 1
ATOM 666 O O . GLU A 1 83 ? -18.653 -0.735 3.937 1.00 87.94 83 GLU A O 1
ATOM 671 N N . GLY A 1 84 ? -17.240 -0.460 5.670 1.00 84.81 84 GLY A N 1
ATOM 672 C CA . GLY A 1 84 ? -16.856 0.910 5.359 1.00 84.81 84 GLY A CA 1
ATOM 673 C C . GLY A 1 84 ? -16.246 1.065 3.963 1.00 84.81 84 GLY A C 1
ATOM 674 O O . GLY A 1 84 ? -16.586 2.012 3.259 1.00 84.81 84 GLY A O 1
ATOM 675 N N . LEU A 1 85 ? -15.413 0.113 3.522 1.00 83.62 85 LEU A N 1
ATOM 676 C CA . LEU A 1 85 ? -14.874 0.095 2.155 1.00 83.62 85 LEU A CA 1
ATOM 677 C C . LEU A 1 85 ? -15.909 -0.254 1.086 1.00 83.62 85 LEU A C 1
ATOM 679 O O . LEU A 1 85 ? -15.757 0.148 -0.059 1.00 83.62 85 LEU A O 1
ATOM 683 N N . THR A 1 86 ? -16.943 -1.024 1.418 1.00 84.12 86 THR A N 1
ATOM 684 C CA . THR A 1 86 ? -17.974 -1.395 0.433 1.00 84.12 86 THR A CA 1
ATOM 685 C C . THR A 1 86 ? -19.034 -0.318 0.217 1.00 84.12 86 THR A C 1
ATOM 687 O O . THR A 1 86 ? -19.740 -0.369 -0.783 1.00 84.12 86 THR A O 1
ATOM 690 N N . LYS A 1 87 ? -19.155 0.650 1.133 1.00 81.62 87 LYS A N 1
ATOM 691 C CA . LYS A 1 87 ? -20.215 1.673 1.126 1.00 81.62 87 LYS A CA 1
ATOM 692 C C . LYS A 1 87 ? -19.913 2.896 0.242 1.00 81.62 87 LYS A C 1
ATOM 694 O O . LYS A 1 87 ? -20.698 3.834 0.272 1.00 81.62 87 LYS A O 1
ATOM 699 N N . ASP A 1 88 ? -18.814 2.886 -0.525 1.00 66.69 88 ASP A N 1
ATOM 700 C CA . ASP A 1 88 ? -18.360 3.998 -1.384 1.00 66.69 88 ASP A CA 1
ATOM 701 C C . ASP A 1 88 ? -18.426 5.370 -0.660 1.00 66.69 88 ASP A C 1
ATOM 703 O O . ASP A 1 88 ? -18.975 6.354 -1.149 1.00 66.69 88 ASP A O 1
ATOM 707 N N . SER A 1 89 ? -17.865 5.412 0.555 1.00 75.38 89 SER A N 1
ATOM 708 C CA . SER A 1 89 ? -17.740 6.619 1.387 1.00 75.38 89 SER A CA 1
ATOM 709 C C . SER A 1 89 ? -16.775 7.653 0.781 1.00 75.38 89 SER A C 1
ATOM 711 O O . SER A 1 89 ? -16.046 7.365 -0.170 1.00 75.38 89 SER A O 1
ATOM 713 N N . SER A 1 90 ? -16.696 8.850 1.382 1.00 83.31 90 SER A N 1
ATOM 714 C CA . SER A 1 90 ? -15.765 9.910 0.955 1.00 83.31 90 SER A CA 1
ATOM 715 C C . SER A 1 90 ? -14.328 9.400 0.777 1.00 83.31 90 SER A C 1
ATOM 717 O O . SER A 1 90 ? -13.874 8.490 1.481 1.00 83.31 90 SER A O 1
ATOM 719 N N . ALA A 1 91 ? -13.572 10.005 -0.144 1.00 83.12 91 ALA A N 1
ATOM 720 C CA . ALA A 1 91 ? -12.208 9.575 -0.453 1.00 83.12 91 ALA A CA 1
ATOM 721 C C . ALA A 1 91 ? -11.284 9.583 0.784 1.00 83.12 91 ALA A C 1
ATOM 723 O O . ALA A 1 91 ? -10.469 8.672 0.948 1.00 83.12 91 ALA A O 1
ATOM 724 N N . SER A 1 92 ? -11.443 10.544 1.707 1.00 82.50 92 SE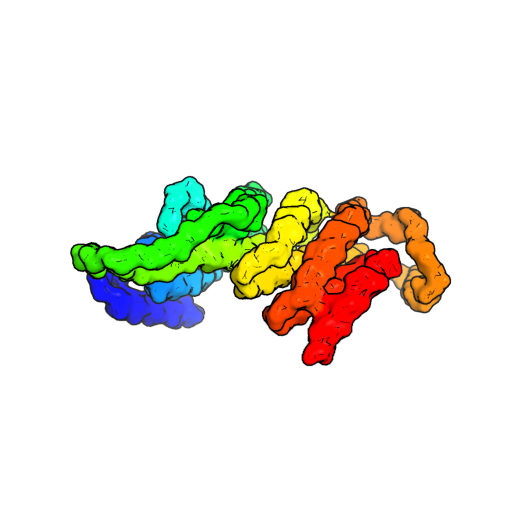R A N 1
ATOM 725 C CA . SER A 1 92 ? -10.663 10.562 2.954 1.00 82.50 92 SER A CA 1
ATOM 726 C C . SER A 1 92 ? -10.993 9.381 3.870 1.00 82.50 92 SER A C 1
ATOM 728 O O . SER A 1 92 ? -10.082 8.739 4.396 1.00 82.50 92 SER A O 1
ATOM 730 N N . THR A 1 93 ? -12.275 9.052 4.028 1.00 84.19 93 THR A N 1
ATOM 731 C CA . THR A 1 93 ? -12.711 7.928 4.867 1.00 84.19 93 THR A CA 1
ATOM 732 C C . THR A 1 93 ? -12.314 6.590 4.241 1.00 84.19 93 THR A C 1
ATOM 734 O O . THR A 1 93 ? -11.746 5.733 4.917 1.00 84.19 93 THR A O 1
ATOM 737 N N . THR A 1 94 ? -12.485 6.445 2.925 1.00 88.25 94 THR A N 1
ATOM 738 C CA . THR A 1 94 ? -12.020 5.277 2.163 1.00 88.25 94 THR A CA 1
ATOM 739 C C . THR A 1 94 ? -10.514 5.072 2.333 1.00 88.25 94 THR A C 1
ATOM 741 O O . THR A 1 94 ? -10.073 3.987 2.713 1.00 88.25 94 THR A O 1
ATOM 744 N N . ARG A 1 95 ? -9.704 6.126 2.161 1.00 88.50 95 ARG A N 1
ATOM 745 C CA . ARG A 1 95 ? -8.257 6.088 2.433 1.00 88.50 95 ARG A CA 1
ATOM 746 C C . ARG A 1 95 ? -7.963 5.604 3.855 1.00 88.50 95 ARG A C 1
ATOM 748 O O . ARG A 1 95 ? -7.095 4.748 4.035 1.00 88.50 95 ARG A O 1
ATOM 755 N N . THR A 1 96 ? -8.660 6.146 4.850 1.00 88.62 96 THR A N 1
ATOM 756 C CA . THR A 1 96 ? -8.494 5.799 6.268 1.00 88.62 96 THR A CA 1
ATOM 757 C C . THR A 1 96 ? -8.767 4.315 6.524 1.00 88.62 96 THR A C 1
ATOM 759 O O . THR A 1 96 ? -7.947 3.646 7.160 1.00 88.62 96 THR A O 1
ATOM 762 N N . TYR A 1 97 ? -9.842 3.753 5.962 1.00 89.88 97 TYR A N 1
ATOM 763 C CA . TYR A 1 97 ? -10.130 2.321 6.080 1.00 89.88 97 TYR A CA 1
ATOM 764 C C . TYR A 1 97 ? -9.062 1.445 5.414 1.00 89.88 97 TYR A C 1
ATOM 766 O O . TYR A 1 97 ? -8.596 0.486 6.035 1.00 89.88 97 TYR A O 1
ATOM 774 N N . ILE A 1 98 ? -8.605 1.792 4.201 1.00 90.25 98 ILE A N 1
ATOM 775 C CA . ILE A 1 98 ? -7.536 1.046 3.510 1.00 90.25 98 ILE A CA 1
ATOM 776 C C . ILE A 1 98 ? -6.249 1.059 4.342 1.00 90.25 98 ILE A C 1
ATOM 778 O O . ILE A 1 98 ? -5.588 0.029 4.482 1.00 90.25 98 ILE A O 1
ATOM 782 N N . GLN A 1 99 ? -5.892 2.205 4.929 1.00 89.12 99 GLN A N 1
ATOM 783 C CA . GLN A 1 99 ? -4.706 2.322 5.779 1.00 89.12 99 GLN A CA 1
ATOM 784 C C . GLN A 1 99 ? -4.811 1.473 7.047 1.00 89.12 99 GLN A C 1
ATOM 786 O O . GLN A 1 99 ? -3.835 0.811 7.409 1.00 89.12 99 GLN A O 1
ATOM 791 N N . CYS A 1 100 ? -5.982 1.454 7.689 1.00 87.38 100 CYS A N 1
ATOM 792 C CA . CYS A 1 100 ? -6.229 0.591 8.839 1.00 87.38 100 CYS A CA 1
ATOM 793 C C . CYS A 1 100 ? -6.053 -0.876 8.450 1.00 87.38 100 CYS A C 1
ATOM 795 O O . CYS A 1 100 ? -5.246 -1.567 9.066 1.00 87.38 100 CYS A O 1
ATOM 797 N N . ILE A 1 101 ? -6.714 -1.323 7.377 1.00 87.62 101 ILE A N 1
ATOM 798 C CA . ILE A 1 101 ? -6.632 -2.702 6.876 1.00 87.62 101 ILE A CA 1
ATOM 799 C C . ILE A 1 101 ? -5.198 -3.084 6.503 1.00 87.62 101 ILE A C 1
ATOM 801 O O . ILE A 1 101 ? -4.733 -4.148 6.906 1.00 87.62 101 ILE A O 1
ATOM 805 N N . ALA A 1 102 ? -4.461 -2.209 5.813 1.00 86.62 102 ALA A N 1
ATOM 806 C CA . ALA A 1 102 ? -3.052 -2.433 5.495 1.00 86.62 102 ALA A CA 1
ATOM 807 C C . ALA A 1 102 ? -2.214 -2.668 6.759 1.00 86.62 102 ALA A C 1
ATOM 809 O O . ALA A 1 102 ? -1.333 -3.526 6.766 1.00 86.62 102 ALA A O 1
ATOM 810 N N . ALA A 1 103 ? -2.488 -1.931 7.839 1.00 83.19 103 ALA A N 1
ATOM 811 C CA . ALA A 1 103 ? -1.821 -2.158 9.109 1.00 83.19 103 ALA A CA 1
ATOM 812 C C . ALA A 1 103 ? -2.230 -3.495 9.747 1.00 83.19 103 ALA A C 1
ATOM 814 O O . ALA A 1 103 ? -1.350 -4.233 10.188 1.00 83.19 103 ALA A O 1
ATOM 815 N N . ILE A 1 104 ? -3.516 -3.867 9.721 1.00 80.31 104 ILE A N 1
ATOM 816 C CA . ILE A 1 104 ? -3.962 -5.185 10.215 1.00 80.31 104 ILE A CA 1
ATOM 817 C C . ILE A 1 104 ? -3.241 -6.306 9.460 1.00 80.31 104 ILE A C 1
ATOM 819 O O . ILE A 1 104 ? -2.727 -7.239 10.080 1.00 80.31 104 ILE A O 1
ATOM 823 N N . CYS A 1 105 ? -3.135 -6.179 8.134 1.00 80.88 105 CYS A N 1
ATOM 824 C CA . CYS A 1 105 ? -2.422 -7.131 7.292 1.00 80.88 105 CYS A CA 1
ATOM 825 C C . CYS A 1 105 ? -0.948 -7.278 7.688 1.00 80.88 105 CYS A C 1
ATOM 827 O O . CYS A 1 105 ? -0.431 -8.383 7.605 1.00 80.88 105 CYS A O 1
ATOM 829 N N . ARG A 1 106 ? -0.271 -6.216 8.147 1.00 79.31 106 ARG A N 1
ATOM 830 C CA . ARG A 1 106 ? 1.139 -6.293 8.576 1.00 79.31 106 ARG A CA 1
ATOM 831 C C . ARG A 1 106 ? 1.327 -6.888 9.968 1.00 79.31 106 ARG A C 1
ATOM 833 O O . ARG A 1 106 ? 2.295 -7.610 10.173 1.00 79.31 106 ARG A O 1
ATOM 840 N N . TYR A 1 107 ? 0.449 -6.563 10.915 1.00 72.56 107 TYR A N 1
ATOM 841 C CA . TYR A 1 107 ? 0.719 -6.803 12.339 1.00 72.56 107 TYR A CA 1
ATOM 842 C C . TYR A 1 107 ? -0.072 -7.960 12.958 1.00 72.56 107 TYR A C 1
ATOM 844 O O . TYR A 1 107 ? 0.340 -8.475 13.992 1.00 72.56 107 TYR A O 1
ATOM 852 N N . VAL A 1 108 ? -1.187 -8.387 12.355 1.00 65.19 108 VAL A N 1
ATOM 853 C CA . VAL A 1 108 ? -2.143 -9.304 13.014 1.00 65.19 108 VAL A CA 1
ATOM 854 C C . VAL A 1 108 ? -2.493 -10.530 12.158 1.00 65.19 108 VAL A C 1
ATOM 856 O O . VAL A 1 108 ? -3.360 -11.337 12.487 1.00 65.19 108 VAL A O 1
ATOM 859 N N . LEU A 1 109 ? -1.799 -10.717 11.038 1.00 54.75 109 LEU A N 1
ATOM 860 C CA . LEU A 1 109 ? -2.195 -11.695 10.029 1.00 54.75 109 LEU A CA 1
ATOM 861 C C . LEU A 1 109 ? -2.194 -13.180 10.429 1.00 54.75 109 LEU A C 1
ATOM 863 O O . LEU A 1 109 ? -2.989 -13.893 9.819 1.00 54.75 109 LEU A O 1
ATOM 867 N N . PRO A 1 110 ? -1.427 -13.688 11.420 1.00 55.03 110 PRO A N 1
ATOM 868 C CA . PRO A 1 110 ? -1.474 -15.115 11.754 1.00 55.03 110 PRO A CA 1
ATOM 869 C C . PRO A 1 110 ? -2.872 -15.631 12.145 1.00 55.03 110 PRO A C 1
ATOM 871 O O . PRO A 1 110 ? -3.100 -16.836 12.126 1.00 55.03 110 PRO A O 1
ATOM 874 N N . VAL A 1 111 ? -3.811 -14.732 12.475 1.00 55.31 111 VAL A N 1
ATOM 875 C CA . VAL A 1 111 ? -5.186 -15.050 12.906 1.00 55.31 111 VAL A CA 1
ATOM 876 C C . VAL A 1 111 ? -6.241 -14.735 11.826 1.00 55.31 111 VAL A C 1
ATOM 878 O O . VAL A 1 111 ? -7.399 -15.132 11.942 1.00 55.31 111 VAL A O 1
ATOM 881 N N . LEU A 1 112 ? -5.873 -14.043 10.742 1.00 63.25 112 LEU A N 1
ATOM 882 C CA . LEU A 1 112 ? -6.820 -13.596 9.715 1.00 63.25 112 LEU A CA 1
ATOM 883 C C . LEU A 1 112 ? -7.119 -14.684 8.681 1.00 63.25 112 LEU A C 1
ATOM 885 O O . LEU A 1 112 ? -6.221 -15.269 8.076 1.00 63.25 112 LEU A O 1
ATOM 889 N N . THR A 1 113 ? -8.404 -14.883 8.386 1.00 66.69 113 THR A N 1
ATOM 890 C CA . THR A 1 113 ? -8.851 -15.904 7.435 1.00 66.69 113 THR A CA 1
ATOM 891 C C . THR A 1 113 ? -8.339 -15.643 6.013 1.00 66.69 113 THR A C 1
ATOM 893 O O . THR A 1 113 ? -8.094 -14.508 5.583 1.00 66.69 113 THR A O 1
ATOM 896 N N . ARG A 1 114 ? -8.187 -16.721 5.232 1.00 74.00 114 ARG A N 1
ATOM 897 C CA . ARG A 1 114 ? -7.874 -16.672 3.791 1.00 74.00 114 ARG A CA 1
ATOM 898 C C . ARG A 1 114 ? -8.772 -15.677 3.060 1.00 74.00 114 ARG A C 1
ATOM 900 O O . ARG A 1 114 ? -8.275 -14.821 2.332 1.00 74.00 114 ARG A O 1
ATOM 907 N N . GLN A 1 115 ? -10.072 -15.796 3.305 1.00 79.31 115 GLN A N 1
ATOM 908 C CA . GLN A 1 115 ? -11.133 -15.075 2.615 1.00 79.31 115 GLN A CA 1
ATOM 909 C C . GLN A 1 115 ? -11.052 -13.561 2.817 1.00 79.31 115 GLN A C 1
ATOM 911 O O . GLN A 1 115 ? -11.246 -12.820 1.857 1.00 79.31 115 GLN A O 1
ATOM 916 N N . PHE A 1 116 ? -10.657 -13.119 4.015 1.00 82.00 116 PHE A N 1
ATOM 917 C CA . PHE A 1 116 ? -10.464 -11.706 4.316 1.00 82.00 116 PHE A CA 1
ATOM 918 C C . PHE A 1 116 ? -9.466 -11.041 3.358 1.00 82.00 116 PHE A C 1
ATOM 920 O O . PHE A 1 116 ? -9.809 -10.069 2.691 1.00 82.00 116 PHE A O 1
ATOM 927 N N . ALA A 1 117 ? -8.250 -11.580 3.203 1.00 81.62 117 ALA A N 1
ATOM 928 C CA . ALA A 1 117 ? -7.281 -10.914 2.326 1.00 81.62 117 ALA A CA 1
ATOM 929 C C . ALA A 1 117 ? -7.622 -11.028 0.838 1.00 81.62 117 ALA A C 1
ATOM 931 O O . ALA A 1 117 ? -7.182 -10.179 0.072 1.00 81.62 117 ALA A O 1
ATOM 932 N N . LEU A 1 118 ? -8.399 -12.034 0.417 1.00 86.56 118 LEU A N 1
ATOM 933 C CA . LEU A 1 118 ? -8.908 -12.083 -0.957 1.00 86.56 118 LEU A CA 1
ATOM 934 C C . LEU A 1 118 ? -9.884 -10.927 -1.206 1.00 86.56 118 LEU A C 1
ATOM 936 O O . LEU A 1 118 ? -9.741 -10.222 -2.198 1.00 86.56 118 LEU A O 1
ATOM 940 N N . GLN A 1 119 ? -10.814 -10.676 -0.280 1.00 88.25 119 GLN A N 1
ATOM 941 C CA . GLN A 1 119 ? -11.731 -9.535 -0.370 1.00 88.25 119 GLN A CA 1
ATOM 942 C C . GLN A 1 119 ? -10.980 -8.199 -0.358 1.00 88.25 119 GLN A C 1
ATOM 944 O O . GLN A 1 119 ? -11.222 -7.346 -1.209 1.00 88.25 119 GLN A O 1
ATOM 949 N N . VAL A 1 120 ? -10.019 -8.035 0.559 1.00 88.81 120 VAL A N 1
ATOM 950 C CA . VAL A 1 120 ? -9.191 -6.821 0.629 1.00 88.81 120 VAL A CA 1
ATOM 951 C C . VAL A 1 120 ? -8.370 -6.634 -0.645 1.00 88.81 120 VAL A C 1
ATOM 953 O O . VAL A 1 120 ? -8.281 -5.512 -1.138 1.00 88.81 120 VAL A O 1
ATOM 956 N N . ARG A 1 121 ? -7.798 -7.706 -1.209 1.00 91.69 121 ARG A N 1
ATOM 957 C CA . ARG A 1 121 ? -7.072 -7.658 -2.486 1.00 91.69 121 ARG A CA 1
ATOM 958 C C . ARG A 1 121 ? -7.960 -7.102 -3.594 1.00 91.69 121 ARG A C 1
ATOM 960 O O . ARG A 1 121 ? -7.529 -6.176 -4.271 1.00 91.69 121 ARG A O 1
ATOM 967 N N . GLU A 1 122 ? -9.169 -7.639 -3.772 1.00 92.06 122 GLU A N 1
ATOM 968 C CA . GLU A 1 122 ? -10.091 -7.169 -4.818 1.00 92.06 122 GLU A CA 1
ATOM 969 C C . GLU A 1 122 ? -10.460 -5.693 -4.630 1.00 92.06 122 GLU A C 1
ATOM 971 O O . GLU A 1 122 ? -10.398 -4.911 -5.579 1.00 92.06 122 GLU A O 1
ATOM 976 N N . LEU A 1 123 ? -10.754 -5.277 -3.393 1.00 91.44 123 LEU A N 1
ATOM 977 C CA . LEU A 1 123 ? -11.037 -3.874 -3.081 1.00 91.44 123 LEU A CA 1
ATOM 978 C C . LEU A 1 123 ? -9.831 -2.970 -3.370 1.00 91.44 123 LEU A C 1
ATOM 980 O O . LEU A 1 123 ? -9.988 -1.912 -3.973 1.00 91.44 123 LEU A O 1
ATOM 984 N N . CYS A 1 124 ? -8.619 -3.386 -3.002 1.00 93.12 124 CYS A N 1
ATOM 985 C CA . CYS A 1 124 ? -7.414 -2.607 -3.281 1.00 93.12 124 CYS A CA 1
ATOM 986 C C . CYS A 1 124 ? -7.110 -2.533 -4.779 1.00 93.12 124 CYS A C 1
ATOM 988 O O . CYS A 1 124 ? -6.643 -1.498 -5.236 1.00 93.12 124 CYS A O 1
ATOM 990 N N . LEU A 1 125 ? -7.387 -3.584 -5.557 1.00 92.94 125 LEU A N 1
ATOM 991 C CA . LEU A 1 125 ? -7.255 -3.536 -7.016 1.00 92.94 125 LEU A CA 1
ATOM 992 C C . LEU A 1 125 ? -8.268 -2.566 -7.643 1.00 92.94 125 LEU A C 1
ATOM 994 O O . LEU A 1 125 ? -7.876 -1.785 -8.508 1.00 92.94 125 LEU A O 1
ATOM 998 N N . LYS A 1 126 ? -9.523 -2.541 -7.160 1.00 91.94 126 LYS A N 1
ATOM 999 C CA . LYS A 1 126 ? -10.528 -1.527 -7.544 1.00 91.94 126 LYS A CA 1
ATOM 1000 C C . LYS A 1 126 ? -10.000 -0.117 -7.250 1.00 91.94 126 LYS A C 1
ATOM 1002 O O . LYS A 1 126 ? -9.890 0.706 -8.160 1.00 91.94 126 LYS A O 1
ATOM 1007 N N . TYR A 1 127 ? -9.607 0.145 -6.002 1.00 91.19 127 TYR A N 1
ATOM 1008 C CA . TYR A 1 127 ? -9.167 1.472 -5.560 1.00 91.19 127 TYR A CA 1
ATOM 1009 C C . TYR A 1 127 ? -7.804 1.905 -6.102 1.00 91.19 127 TYR A C 1
ATOM 1011 O O . TYR A 1 127 ? -7.542 3.101 -6.174 1.00 91.19 127 TYR A O 1
ATOM 1019 N N . LEU A 1 128 ? -6.959 0.979 -6.559 1.00 91.06 128 LEU A N 1
ATOM 1020 C CA . LEU A 1 128 ? -5.728 1.313 -7.278 1.00 91.06 128 LEU A CA 1
ATOM 1021 C C . LEU A 1 128 ? -6.019 2.030 -8.605 1.00 91.06 128 LEU A C 1
ATOM 1023 O O . LEU A 1 128 ? -5.205 2.820 -9.067 1.00 91.06 128 LEU A O 1
ATOM 1027 N N . THR A 1 129 ? -7.176 1.760 -9.213 1.00 87.44 129 THR A N 1
ATOM 1028 C CA . THR A 1 129 ? -7.615 2.381 -10.473 1.00 87.44 129 THR A CA 1
ATOM 1029 C C . THR A 1 129 ? -8.609 3.525 -10.283 1.00 87.44 129 THR A C 1
ATOM 1031 O O . THR A 1 129 ? -9.068 4.094 -11.266 1.00 87.44 129 THR A O 1
ATOM 1034 N N . TYR A 1 130 ? -8.940 3.862 -9.036 1.00 83.75 130 TYR A N 1
ATOM 1035 C CA . TYR A 1 130 ? -9.896 4.914 -8.715 1.00 83.75 130 TYR A CA 1
ATOM 1036 C C . TYR A 1 130 ? -9.295 6.293 -9.008 1.00 83.75 130 TYR A C 1
ATOM 1038 O O . TYR A 1 130 ? -8.428 6.771 -8.272 1.00 83.75 130 TYR A O 1
ATOM 1046 N N . ASP A 1 131 ? -9.749 6.920 -10.091 1.00 78.94 131 ASP A N 1
ATOM 1047 C CA . ASP A 1 131 ? -9.353 8.270 -10.504 1.00 78.94 131 ASP A CA 1
ATOM 1048 C C . ASP A 1 131 ? -10.579 9.046 -11.033 1.00 78.94 131 ASP A C 1
ATOM 1050 O O . ASP A 1 131 ? -10.717 9.223 -12.238 1.00 78.94 131 ASP A O 1
ATOM 1054 N N . PRO A 1 132 ? -11.518 9.468 -10.159 1.00 71.38 132 PRO A N 1
ATOM 1055 C CA . PRO A 1 132 ? -12.722 10.203 -10.576 1.00 71.38 132 PRO A CA 1
ATOM 1056 C C . PRO A 1 132 ? -12.414 11.537 -11.257 1.00 71.38 132 PRO A C 1
ATOM 1058 O O . PRO A 1 132 ? -13.230 12.037 -12.020 1.00 71.38 132 PRO A O 1
ATOM 1061 N N . ASN A 1 133 ? -11.236 12.094 -10.973 1.00 68.19 133 ASN A N 1
ATOM 1062 C CA . ASN A 1 133 ? -10.806 13.403 -11.446 1.00 68.19 133 ASN A CA 1
ATOM 1063 C C . ASN A 1 133 ? -10.019 13.319 -12.767 1.00 68.19 133 ASN A C 1
ATOM 1065 O O . ASN A 1 133 ? -9.488 14.330 -13.219 1.00 68.19 133 ASN A O 1
ATOM 1069 N N . TYR A 1 134 ? -9.887 12.132 -13.374 1.00 61.94 134 TYR A N 1
ATOM 1070 C CA . TYR A 1 134 ? -9.110 11.951 -14.599 1.00 61.94 134 TYR A CA 1
ATOM 1071 C C . TYR A 1 134 ? -9.802 11.001 -15.575 1.00 61.94 134 TYR A C 1
ATOM 1073 O O . TYR A 1 134 ? -9.910 9.796 -15.335 1.00 61.94 134 TYR A O 1
ATOM 1081 N N . ASN A 1 135 ? -10.225 11.543 -16.716 1.00 55.19 135 ASN A N 1
ATOM 1082 C CA . ASN A 1 135 ? -10.783 10.748 -17.796 1.00 55.19 135 ASN A CA 1
ATOM 1083 C C . ASN A 1 135 ? -9.660 10.255 -18.724 1.00 55.19 135 ASN A C 1
ATOM 1085 O O . ASN A 1 135 ? -9.049 11.036 -19.450 1.00 55.19 135 ASN A O 1
ATOM 1089 N N . TYR A 1 136 ? -9.382 8.948 -18.716 1.00 53.97 136 TYR A N 1
ATOM 1090 C CA . TYR A 1 136 ? -8.382 8.347 -19.610 1.00 53.97 136 TYR A CA 1
ATOM 1091 C C . TYR A 1 136 ? -8.803 8.381 -21.094 1.00 53.97 136 TYR A C 1
ATOM 1093 O O . TYR A 1 136 ? -7.938 8.188 -21.947 1.00 53.97 136 TYR A O 1
ATOM 1101 N N . ASP A 1 137 ? -10.083 8.639 -21.396 1.00 49.12 137 ASP A N 1
ATOM 1102 C CA . ASP A 1 137 ? -10.635 8.609 -22.758 1.00 49.12 137 ASP A CA 1
ATOM 1103 C C . ASP A 1 137 ? -10.426 9.921 -23.544 1.00 49.12 137 ASP A C 1
ATOM 1105 O O . ASP A 1 137 ? -10.495 9.911 -24.770 1.00 49.12 137 ASP A O 1
ATOM 1109 N N . GLU A 1 138 ? -10.109 11.040 -22.882 1.00 46.22 138 GLU A N 1
ATOM 1110 C CA . GLU A 1 138 ? -9.847 12.328 -23.558 1.00 46.22 138 GLU A CA 1
ATOM 1111 C C . GLU A 1 138 ? -8.384 12.508 -23.989 1.00 46.22 138 GLU A C 1
ATOM 1113 O O . GLU A 1 138 ? -8.090 13.304 -24.876 1.00 46.22 138 GLU A O 1
ATOM 1118 N N . ALA A 1 139 ? -7.452 11.743 -23.414 1.00 45.88 139 ALA A N 1
ATOM 1119 C CA . ALA A 1 139 ? -6.022 11.883 -23.703 1.00 45.88 139 ALA A CA 1
ATOM 1120 C C . ALA A 1 139 ? -5.591 11.315 -25.075 1.00 45.88 139 ALA A C 1
ATOM 1122 O O . ALA A 1 139 ? -4.487 11.615 -25.526 1.00 45.88 139 ALA A O 1
ATOM 1123 N N . ASP A 1 140 ? -6.442 10.512 -25.726 1.00 47.62 140 ASP A N 1
ATOM 1124 C CA . ASP A 1 140 ? -6.236 9.973 -27.086 1.00 47.62 140 ASP A CA 1
ATOM 1125 C C . ASP A 1 140 ? -7.083 10.716 -28.151 1.00 47.62 140 ASP A C 1
ATOM 1127 O O . ASP A 1 140 ? -7.072 10.348 -29.327 1.00 47.62 140 ASP A O 1
ATOM 1131 N N . GLY A 1 141 ? -7.816 11.768 -27.757 1.00 42.59 141 GLY A N 1
ATOM 1132 C CA . GLY A 1 141 ? -8.639 12.592 -28.642 1.00 42.59 141 GLY A CA 1
ATOM 1133 C C . GLY A 1 141 ? -7.825 13.677 -29.346 1.00 42.59 141 GLY A C 1
ATOM 1134 O O . GLY A 1 141 ? -7.218 14.538 -28.718 1.00 42.59 141 GLY A O 1
ATOM 1135 N N . GLU A 1 142 ? -7.809 13.615 -30.671 1.00 40.00 142 GLU A N 1
ATOM 1136 C CA . GLU A 1 142 ? -7.109 14.519 -31.577 1.00 40.00 142 GLU A CA 1
ATOM 1137 C C . GLU A 1 142 ? -7.395 16.013 -31.336 1.00 40.00 142 GLU A C 1
ATOM 1139 O O . GLU A 1 142 ? -8.494 16.436 -30.989 1.00 40.00 142 GLU A O 1
ATOM 1144 N N . MET A 1 143 ? -6.368 16.816 -31.607 1.00 48.38 143 MET A N 1
ATOM 1145 C CA . MET A 1 143 ? -6.362 18.276 -31.654 1.00 48.38 143 MET A CA 1
ATOM 1146 C C . MET A 1 143 ? -7.574 18.881 -32.393 1.00 48.38 143 MET A C 1
ATOM 1148 O O . MET A 1 143 ? -7.620 18.872 -33.620 1.00 48.38 143 MET A O 1
ATOM 1152 N N . ALA A 1 144 ? -8.499 19.488 -31.647 1.00 37.56 144 ALA A N 1
ATOM 1153 C CA . ALA A 1 144 ? -9.515 20.433 -32.125 1.00 37.56 144 ALA A CA 1
ATOM 1154 C C . ALA A 1 144 ? -10.040 21.223 -30.904 1.00 37.56 144 ALA A C 1
ATOM 1156 O O . ALA A 1 144 ? -10.390 20.616 -29.905 1.00 37.56 144 ALA A O 1
ATOM 1157 N N . GLY A 1 145 ? -10.105 22.550 -30.848 1.00 37.59 145 GLY A N 1
ATOM 1158 C CA . GLY A 1 145 ? -9.922 23.581 -31.853 1.00 37.59 145 GLY A CA 1
ATOM 1159 C C . GLY A 1 145 ? -9.678 24.943 -31.188 1.00 37.59 145 GLY A C 1
ATOM 1160 O O . GLY A 1 145 ? -9.735 25.091 -29.972 1.00 37.59 145 GLY A O 1
ATOM 1161 N N . SER A 1 146 ? -9.338 25.903 -32.039 1.00 45.25 146 SER A N 1
ATOM 1162 C CA . SER A 1 146 ? -9.111 27.331 -31.797 1.00 45.25 146 SER A CA 1
ATOM 1163 C C . SER A 1 146 ? -9.935 27.967 -30.669 1.00 45.25 146 SER A C 1
ATOM 1165 O O . SER A 1 146 ? -11.157 28.034 -30.771 1.00 45.25 146 SER A O 1
ATOM 1167 N N . MET A 1 147 ? -9.259 28.552 -29.678 1.00 40.19 147 MET A N 1
ATOM 1168 C CA . MET A 1 147 ? -9.812 29.668 -28.908 1.00 40.19 147 MET A CA 1
ATOM 1169 C C . MET A 1 147 ? -9.321 30.961 -29.562 1.00 40.19 147 MET A C 1
ATOM 1171 O O . MET A 1 147 ? -8.173 31.369 -29.376 1.00 40.19 147 MET A O 1
ATOM 1175 N N . GLU A 1 148 ? -10.169 31.549 -30.405 1.00 42.34 148 GLU A N 1
ATOM 1176 C CA . GLU A 1 148 ? -10.115 32.987 -30.656 1.00 42.34 148 GLU A CA 1
ATOM 1177 C C . GLU A 1 148 ? -10.540 33.673 -29.353 1.00 42.34 148 GLU A C 1
ATOM 1179 O O . GLU A 1 148 ? -11.563 33.320 -28.770 1.00 42.34 148 GLU A O 1
ATOM 1184 N N . LEU A 1 149 ? -9.690 34.567 -28.852 1.00 41.44 149 LEU A N 1
ATOM 1185 C CA . LEU A 1 149 ? -9.976 35.401 -27.692 1.00 41.44 149 LEU A CA 1
ATOM 1186 C C . LEU A 1 149 ? -10.924 36.506 -28.158 1.00 41.44 149 LEU A C 1
ATOM 1188 O O . LEU A 1 149 ? -10.483 37.390 -28.892 1.00 41.44 149 LEU A O 1
ATOM 1192 N N . ASP A 1 150 ? -12.190 36.433 -27.758 1.00 42.09 150 ASP A N 1
ATOM 1193 C CA . ASP A 1 150 ? -13.077 37.594 -27.756 1.00 42.09 150 ASP A CA 1
ATOM 1194 C C . ASP A 1 150 ? -13.305 37.983 -26.291 1.00 42.09 150 ASP A C 1
ATOM 1196 O O . ASP A 1 150 ? -13.758 37.172 -25.480 1.00 42.09 150 ASP A O 1
ATOM 1200 N N . ASP A 1 151 ? -12.865 39.196 -25.960 1.00 49.22 151 ASP A N 1
ATOM 1201 C CA . ASP A 1 151 ? -13.017 39.846 -24.663 1.00 49.22 151 ASP A CA 1
ATOM 1202 C C . ASP A 1 151 ? -14.487 40.255 -24.484 1.00 49.22 151 ASP A C 1
ATOM 1204 O O . ASP A 1 151 ? -14.917 41.246 -25.075 1.00 49.22 151 ASP A O 1
ATOM 1208 N N . GLU A 1 152 ? -15.243 39.558 -23.638 1.00 40.75 152 GLU A N 1
ATOM 1209 C CA . GLU A 1 152 ? -16.431 40.137 -23.004 1.00 40.75 152 GLU A CA 1
ATOM 1210 C C . GLU A 1 152 ? -16.406 39.833 -21.502 1.00 40.75 152 GLU A C 1
ATOM 1212 O O . GLU A 1 152 ? -16.347 38.681 -21.075 1.00 40.75 152 GLU A O 1
ATOM 1217 N N . ASP A 1 153 ? -16.377 40.921 -20.728 1.00 49.47 153 ASP A N 1
ATOM 1218 C CA . ASP A 1 153 ? -16.522 40.968 -19.279 1.00 49.47 153 ASP A CA 1
ATOM 1219 C C . ASP A 1 153 ? -17.795 40.221 -18.848 1.00 49.47 153 ASP A C 1
ATOM 1221 O O . ASP A 1 153 ? -18.901 40.670 -19.153 1.00 49.47 153 ASP A O 1
ATOM 1225 N N . ASP A 1 154 ? -17.644 39.140 -18.084 1.00 45.06 154 ASP A N 1
ATOM 1226 C CA . ASP A 1 154 ? -18.716 38.622 -17.236 1.00 45.06 154 ASP A CA 1
ATOM 1227 C C . ASP A 1 154 ? -18.164 38.465 -15.814 1.00 45.06 154 ASP A C 1
ATOM 1229 O O . ASP A 1 154 ? -17.279 37.650 -15.537 1.00 45.06 154 ASP A O 1
ATOM 1233 N N . ASP A 1 155 ? -18.665 39.325 -14.926 1.00 51.81 155 ASP A N 1
ATOM 1234 C CA . ASP A 1 155 ? -18.579 39.190 -13.477 1.00 51.81 155 ASP A CA 1
ATOM 1235 C C . ASP A 1 155 ? -19.327 37.902 -13.074 1.00 51.81 155 ASP A C 1
ATOM 1237 O O . ASP A 1 155 ? -20.494 37.946 -12.681 1.00 51.81 155 ASP A O 1
ATOM 1241 N N . GLU A 1 156 ? -18.679 36.742 -13.194 1.00 44.28 156 GLU A N 1
ATOM 1242 C CA . GLU A 1 156 ? -19.146 35.517 -12.547 1.00 44.28 156 GLU A CA 1
ATOM 1243 C C . GLU A 1 156 ? -18.566 35.451 -11.135 1.00 44.28 156 GLU A C 1
ATOM 1245 O O . GLU A 1 156 ? -17.351 35.407 -10.930 1.00 44.28 156 GLU A O 1
ATOM 1250 N N . ASP A 1 157 ? -19.486 35.502 -10.171 1.00 41.78 157 ASP A N 1
ATOM 1251 C CA . ASP A 1 157 ? -19.284 35.255 -8.752 1.00 41.78 157 ASP A CA 1
ATOM 1252 C C . ASP A 1 157 ? -18.179 34.209 -8.511 1.00 41.78 157 ASP A C 1
ATOM 1254 O O . ASP A 1 157 ? -18.265 33.068 -8.968 1.00 41.78 157 ASP A O 1
ATOM 1258 N N . ASP A 1 158 ? -17.144 34.621 -7.769 1.00 42.12 158 ASP A N 1
ATOM 1259 C CA . ASP A 1 158 ? -16.044 33.800 -7.237 1.00 42.12 158 ASP A CA 1
ATOM 1260 C C . ASP A 1 158 ? -16.589 32.839 -6.154 1.00 42.12 158 ASP A C 1
ATOM 1262 O O . ASP A 1 158 ? -16.221 32.889 -4.976 1.00 42.12 158 ASP A O 1
ATOM 1266 N N . ASP A 1 159 ? -17.568 32.022 -6.551 1.00 40.09 159 ASP A N 1
ATOM 1267 C CA . ASP A 1 159 ? -18.265 31.038 -5.740 1.00 40.09 159 ASP A CA 1
ATOM 1268 C C . ASP A 1 159 ? -17.322 29.858 -5.476 1.00 40.09 159 ASP A C 1
ATOM 1270 O O . ASP A 1 159 ? -17.158 28.938 -6.277 1.00 40.09 159 ASP A O 1
ATOM 1274 N N . ASP A 1 160 ? -16.738 29.899 -4.280 1.00 44.88 160 ASP A N 1
ATOM 1275 C CA . ASP A 1 160 ? -16.303 28.744 -3.500 1.00 44.88 160 ASP A CA 1
ATOM 1276 C C . ASP A 1 160 ? -15.333 27.802 -4.240 1.00 44.88 160 ASP A C 1
ATOM 1278 O O . ASP A 1 160 ? -15.667 26.688 -4.660 1.00 44.88 160 ASP A O 1
ATOM 1282 N N . TYR A 1 161 ? -14.052 28.188 -4.273 1.00 41.91 161 TYR A N 1
ATOM 1283 C CA . TYR A 1 161 ? -12.968 27.209 -4.349 1.00 41.91 161 TYR A CA 1
ATOM 1284 C C . TYR A 1 161 ? -13.094 26.245 -3.163 1.00 41.91 161 TYR A C 1
ATOM 1286 O O . TYR A 1 161 ? -12.561 26.472 -2.075 1.00 41.91 161 TYR A O 1
ATOM 1294 N N . SER A 1 162 ? -13.813 25.145 -3.375 1.00 42.44 162 SER A N 1
ATOM 1295 C CA . SER A 1 162 ? -13.795 23.999 -2.487 1.00 42.44 162 SER A CA 1
ATOM 1296 C C . SER A 1 162 ? -12.375 23.439 -2.517 1.00 42.44 162 SER A C 1
ATOM 1298 O O . SER A 1 162 ? -12.011 22.674 -3.406 1.00 42.44 162 SER A O 1
ATOM 1300 N N . ASP A 1 163 ? -11.563 23.854 -1.544 1.00 46.44 163 ASP A N 1
ATOM 1301 C CA . ASP A 1 163 ? -10.228 23.337 -1.211 1.00 46.44 163 ASP A CA 1
ATOM 1302 C C . ASP A 1 163 ? -10.298 21.869 -0.723 1.00 46.44 163 ASP A C 1
ATOM 1304 O O . ASP A 1 163 ? -9.592 21.441 0.192 1.00 46.44 163 ASP A O 1
ATOM 1308 N N . ASP A 1 164 ? -11.200 21.073 -1.310 1.00 48.66 164 ASP A N 1
ATOM 1309 C CA . ASP A 1 164 ? -11.268 19.622 -1.191 1.00 48.66 164 ASP A CA 1
ATOM 1310 C C . ASP A 1 164 ? -10.134 19.042 -2.052 1.00 48.66 164 ASP A C 1
ATOM 1312 O O . ASP A 1 164 ? -10.319 18.469 -3.125 1.00 48.66 164 ASP A O 1
ATOM 1316 N N . ASP A 1 165 ? -8.919 19.285 -1.559 1.00 60.78 165 ASP A N 1
ATOM 1317 C CA . ASP A 1 165 ? -7.655 18.605 -1.815 1.00 60.78 165 ASP A CA 1
ATOM 1318 C C . ASP A 1 165 ? -7.899 17.268 -2.547 1.00 60.78 165 ASP A C 1
ATOM 1320 O O . ASP A 1 165 ? -8.431 16.346 -1.929 1.00 60.78 165 ASP A O 1
ATOM 1324 N N . ASP A 1 166 ? -7.567 17.130 -3.844 1.00 71.38 166 ASP A N 1
ATOM 1325 C CA . ASP A 1 166 ? -7.827 15.891 -4.607 1.00 71.38 166 ASP A CA 1
ATOM 1326 C C . ASP A 1 166 ? -7.271 14.682 -3.830 1.00 71.38 166 ASP A C 1
ATOM 1328 O O . ASP A 1 166 ? -6.067 14.419 -3.786 1.00 71.38 166 ASP A O 1
ATOM 1332 N N . MET A 1 167 ? -8.158 13.943 -3.157 1.00 78.56 167 MET A N 1
ATOM 1333 C CA . MET A 1 167 ? -7.800 12.831 -2.275 1.00 78.56 167 MET A CA 1
ATOM 1334 C C . MET A 1 167 ? -7.674 11.509 -3.042 1.00 78.56 167 MET A C 1
ATOM 1336 O O . MET A 1 167 ? -7.286 10.494 -2.445 1.00 78.56 167 MET A O 1
ATOM 1340 N N . SER A 1 168 ? -7.999 11.483 -4.341 1.00 86.12 168 SER A N 1
ATOM 1341 C CA . SER A 1 168 ? -8.054 10.252 -5.138 1.00 86.12 168 SER A CA 1
ATOM 1342 C C . SER A 1 168 ? -6.690 9.564 -5.195 1.00 86.12 168 SER A C 1
ATOM 1344 O O . SER A 1 168 ? -6.579 8.360 -4.940 1.00 86.12 168 SER A O 1
ATOM 1346 N N . TRP A 1 169 ? -5.613 10.332 -5.371 1.00 89.81 169 TRP A N 1
ATOM 1347 C CA . TRP A 1 169 ? -4.256 9.791 -5.367 1.00 89.81 169 TRP A CA 1
ATOM 1348 C C . TRP A 1 169 ? -3.856 9.225 -4.001 1.00 89.81 169 TRP A C 1
ATOM 1350 O O . TRP A 1 169 ? -3.160 8.210 -3.934 1.00 89.81 169 TRP A O 1
ATOM 1360 N N . LYS A 1 170 ? -4.325 9.813 -2.888 1.00 89.69 170 LYS A N 1
ATOM 1361 C CA . LYS A 1 170 ? -4.060 9.288 -1.536 1.00 89.69 170 LYS A CA 1
ATOM 1362 C C . LYS A 1 170 ? -4.772 7.944 -1.319 1.00 89.69 170 LYS A C 1
ATOM 1364 O O . LYS A 1 170 ? -4.211 7.072 -0.649 1.00 89.69 170 LYS A O 1
ATOM 1369 N N . VAL A 1 171 ? -5.953 7.745 -1.917 1.00 91.50 171 VAL A N 1
ATOM 1370 C CA . VAL A 1 171 ? -6.664 6.450 -1.955 1.00 91.50 171 VAL A CA 1
ATOM 1371 C C . VAL A 1 171 ? -5.884 5.419 -2.780 1.00 91.50 171 VAL A C 1
ATOM 1373 O O . VAL A 1 171 ? -5.609 4.322 -2.277 1.00 91.50 171 VAL A O 1
ATOM 1376 N N . ARG A 1 172 ? -5.438 5.772 -3.998 1.00 94.50 172 ARG A N 1
ATOM 1377 C CA . ARG A 1 172 ? -4.605 4.884 -4.840 1.00 94.50 172 ARG A CA 1
ATOM 1378 C C . ARG A 1 172 ? -3.317 4.478 -4.122 1.00 94.50 172 ARG A C 1
ATOM 1380 O O . ARG A 1 172 ? -2.973 3.296 -4.054 1.00 94.50 172 ARG A O 1
ATOM 1387 N N . ARG A 1 173 ? -2.652 5.442 -3.478 1.00 94.06 173 ARG A N 1
ATOM 1388 C CA . ARG A 1 173 ? -1.442 5.227 -2.673 1.00 94.06 173 ARG A CA 1
ATOM 1389 C C . ARG A 1 173 ? -1.665 4.247 -1.523 1.00 94.06 173 ARG A C 1
ATOM 1391 O O . ARG A 1 173 ? -0.865 3.335 -1.312 1.00 94.06 173 ARG A O 1
ATOM 1398 N N . ALA A 1 174 ? -2.740 4.438 -0.756 1.00 93.06 174 ALA A N 1
ATOM 1399 C CA . ALA A 1 174 ? -3.087 3.544 0.344 1.00 93.06 174 ALA A CA 1
ATOM 1400 C C . ALA A 1 174 ? -3.344 2.116 -0.163 1.00 93.06 174 ALA A C 1
ATOM 1402 O O . ALA A 1 174 ? -2.885 1.158 0.460 1.00 93.06 174 ALA A O 1
ATOM 1403 N N . SER A 1 175 ? -3.996 1.986 -1.321 1.00 95.25 175 SER A N 1
ATOM 1404 C CA . SER A 1 175 ? -4.287 0.702 -1.971 1.00 95.25 175 SER A CA 1
ATOM 1405 C C . SER A 1 175 ? -3.014 -0.042 -2.368 1.00 95.25 175 SER A C 1
ATOM 1407 O O . SER A 1 175 ? -2.862 -1.215 -2.028 1.00 95.25 175 SER A O 1
ATOM 1409 N N . ALA A 1 176 ? -2.056 0.646 -3.000 1.00 96.75 176 ALA A N 1
ATOM 1410 C CA . ALA A 1 176 ? -0.759 0.067 -3.359 1.00 96.75 176 ALA A CA 1
ATOM 1411 C C . ALA A 1 176 ? -0.004 -0.457 -2.122 1.00 96.75 176 ALA A C 1
ATOM 1413 O O . ALA A 1 176 ? 0.453 -1.601 -2.103 1.00 96.75 176 ALA A O 1
ATOM 1414 N N . LYS A 1 177 ? 0.035 0.331 -1.039 1.00 94.69 177 LYS A N 1
ATOM 1415 C CA . LYS A 1 177 ? 0.660 -0.071 0.234 1.00 94.69 177 LYS A CA 1
ATOM 1416 C C . LYS A 1 177 ? -0.056 -1.223 0.937 1.00 94.69 177 LYS A C 1
ATOM 1418 O O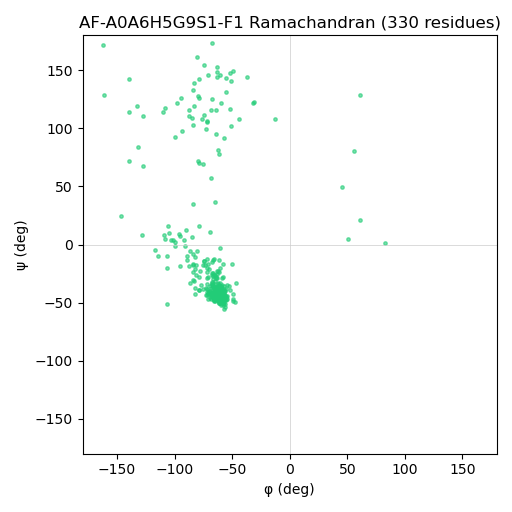 . LYS A 1 177 ? 0.578 -1.964 1.693 1.00 94.69 177 LYS A O 1
ATOM 1423 N N . CYS A 1 178 ? -1.368 -1.349 0.746 1.00 94.12 178 CYS A N 1
ATOM 1424 C CA . CYS A 1 178 ? -2.148 -2.465 1.267 1.00 94.12 178 CYS A CA 1
ATOM 1425 C C . CYS A 1 178 ? -1.856 -3.752 0.483 1.00 94.12 178 CYS A C 1
ATOM 1427 O O . CYS A 1 178 ? -1.596 -4.790 1.091 1.00 94.12 178 CYS A O 1
ATOM 1429 N N . LEU A 1 179 ? -1.785 -3.675 -0.851 1.00 94.56 179 LEU A N 1
ATOM 1430 C CA . LEU A 1 179 ? -1.356 -4.798 -1.691 1.00 94.56 179 LEU A CA 1
ATOM 1431 C C . LEU A 1 179 ? 0.063 -5.246 -1.338 1.00 94.56 179 LEU A C 1
ATOM 1433 O O . LEU A 1 179 ? 0.289 -6.440 -1.160 1.00 94.56 179 LEU A O 1
ATOM 1437 N N . GLU A 1 180 ? 0.997 -4.310 -1.158 1.00 94.25 180 GLU A N 1
ATOM 1438 C CA . GLU A 1 180 ? 2.348 -4.619 -0.681 1.00 94.25 180 GLU A CA 1
ATOM 1439 C C . GLU A 1 180 ? 2.320 -5.360 0.664 1.00 94.25 180 GLU A C 1
ATOM 1441 O O . GLU A 1 180 ? 3.009 -6.366 0.825 1.00 94.25 180 GLU A O 1
ATOM 1446 N N . ALA A 1 181 ? 1.499 -4.903 1.617 1.00 91.19 181 ALA A N 1
ATOM 1447 C CA . ALA A 1 181 ? 1.348 -5.561 2.911 1.00 91.19 181 ALA A CA 1
ATOM 1448 C C . ALA A 1 181 ? 0.830 -6.998 2.768 1.00 91.19 181 ALA A C 1
ATOM 1450 O O . ALA A 1 181 ? 1.372 -7.895 3.410 1.00 91.19 181 ALA A O 1
ATOM 1451 N N . ILE A 1 182 ? -0.174 -7.233 1.915 1.00 89.75 182 ILE A N 1
ATOM 1452 C CA . ILE A 1 182 ? -0.699 -8.578 1.629 1.00 89.75 182 ILE A CA 1
ATOM 1453 C C . ILE A 1 182 ? 0.391 -9.462 1.020 1.00 89.75 182 ILE A C 1
ATOM 1455 O O . ILE A 1 182 ? 0.578 -10.593 1.461 1.00 89.75 182 ILE A O 1
ATOM 1459 N N . ILE A 1 183 ? 1.133 -8.948 0.037 1.00 90.94 183 ILE A N 1
ATOM 1460 C CA . ILE A 1 183 ? 2.222 -9.685 -0.613 1.00 90.94 183 ILE A CA 1
ATOM 1461 C C . ILE A 1 183 ? 3.293 -10.061 0.418 1.00 90.94 183 ILE A C 1
ATOM 1463 O O . ILE A 1 183 ? 3.697 -11.217 0.486 1.00 90.94 183 ILE A O 1
ATOM 1467 N N . ALA A 1 184 ? 3.727 -9.109 1.247 1.00 89.31 184 ALA A N 1
ATOM 1468 C CA . ALA A 1 184 ? 4.811 -9.296 2.211 1.00 89.31 184 ALA A CA 1
ATOM 1469 C C . ALA A 1 184 ? 4.525 -10.360 3.283 1.00 89.31 184 ALA A C 1
ATOM 1471 O O . ALA A 1 184 ? 5.450 -10.880 3.903 1.00 89.31 184 ALA A O 1
ATOM 1472 N N . THR A 1 185 ? 3.253 -10.646 3.531 1.00 84.31 185 THR A N 1
ATOM 1473 C CA . THR A 1 185 ? 2.802 -11.400 4.702 1.00 84.31 185 THR A CA 1
ATOM 1474 C C . THR A 1 185 ? 2.191 -12.754 4.344 1.00 84.31 185 THR A C 1
ATOM 1476 O O . THR A 1 185 ? 1.966 -13.564 5.239 1.00 84.31 185 THR A O 1
ATOM 1479 N N . ARG A 1 186 ? 1.946 -13.018 3.050 1.00 78.56 186 ARG A N 1
ATOM 1480 C CA . ARG A 1 186 ? 1.283 -14.229 2.540 1.00 78.56 186 ARG A CA 1
ATOM 1481 C C . ARG A 1 186 ? 2.098 -14.942 1.446 1.00 78.56 186 ARG A C 1
ATOM 1483 O O . ARG A 1 186 ? 1.668 -14.969 0.284 1.00 78.56 186 ARG A O 1
ATOM 1490 N N . PRO A 1 187 ? 3.265 -15.529 1.778 1.00 80.31 187 PRO A N 1
ATOM 1491 C CA . PRO A 1 187 ? 4.110 -16.237 0.811 1.00 80.31 187 PRO A CA 1
ATOM 1492 C C . PRO A 1 187 ? 3.390 -17.406 0.111 1.00 80.31 187 PRO A C 1
ATOM 1494 O O . PRO A 1 187 ? 3.683 -17.733 -1.037 1.00 80.31 187 PRO A O 1
ATOM 1497 N N . GLU A 1 188 ? 2.402 -18.017 0.760 1.00 78.75 188 GLU A N 1
ATOM 1498 C CA . GLU A 1 188 ? 1.627 -19.141 0.238 1.00 78.75 188 GLU A CA 1
ATOM 1499 C C . GLU A 1 188 ? 0.665 -18.760 -0.905 1.00 78.75 188 GLU A C 1
ATOM 1501 O O . GLU A 1 188 ? 0.241 -19.629 -1.667 1.00 78.75 188 GLU A O 1
ATOM 1506 N N . TYR A 1 189 ? 0.361 -17.467 -1.081 1.00 81.69 189 TYR A N 1
ATOM 1507 C CA . TYR A 1 189 ? -0.497 -16.961 -2.164 1.00 81.69 189 TYR A CA 1
ATOM 1508 C C . TYR A 1 189 ? 0.290 -16.386 -3.341 1.00 81.69 189 TYR A C 1
ATOM 1510 O O . TYR A 1 189 ? -0.318 -15.986 -4.333 1.00 81.69 189 TYR A O 1
ATOM 1518 N N . VAL A 1 190 ? 1.624 -16.361 -3.277 1.00 86.19 190 VAL A N 1
ATOM 1519 C CA . VAL A 1 190 ? 2.485 -15.782 -4.323 1.00 86.19 190 VAL A CA 1
ATOM 1520 C C . VAL A 1 190 ? 2.134 -16.276 -5.740 1.00 86.19 190 VAL A C 1
ATOM 1522 O O . VAL A 1 190 ? 2.029 -15.423 -6.624 1.00 86.19 190 VAL A O 1
ATOM 1525 N N . PRO A 1 191 ? 1.842 -17.574 -5.995 1.00 86.25 191 PRO A N 1
ATOM 1526 C CA . PRO A 1 191 ? 1.419 -18.017 -7.327 1.00 86.25 191 PRO A CA 1
ATOM 1527 C C . PRO A 1 191 ? 0.134 -17.336 -7.823 1.00 86.25 191 PRO A C 1
ATOM 1529 O O . PRO A 1 191 ? 0.029 -16.965 -8.990 1.00 86.25 191 PRO A O 1
ATOM 1532 N N . GLU A 1 192 ? -0.850 -17.145 -6.940 1.00 87.94 192 GLU A N 1
ATOM 1533 C CA . GLU A 1 192 ? -2.112 -16.471 -7.262 1.00 87.94 192 GLU A CA 1
ATOM 1534 C C . GLU A 1 192 ? -1.898 -14.959 -7.449 1.00 87.94 192 GLU A C 1
ATOM 1536 O O . GLU A 1 192 ? -2.447 -14.356 -8.373 1.00 87.94 192 GLU A O 1
ATOM 1541 N N . LEU A 1 193 ? -1.029 -14.353 -6.633 1.00 90.69 193 LEU A N 1
ATOM 1542 C CA . LEU A 1 193 ? -0.652 -12.941 -6.739 1.00 90.69 193 LEU A CA 1
ATOM 1543 C C . LEU A 1 193 ? 0.048 -12.640 -8.075 1.00 90.69 193 LEU A C 1
ATOM 1545 O O . LEU A 1 193 ? -0.241 -11.612 -8.686 1.00 90.69 193 LEU A O 1
ATOM 1549 N N . TYR A 1 194 ? 0.872 -13.552 -8.599 1.00 91.44 194 TYR A N 1
ATOM 1550 C CA . TYR A 1 194 ? 1.432 -13.422 -9.950 1.00 91.44 194 TYR A CA 1
ATOM 1551 C C . TYR A 1 194 ? 0.384 -13.485 -11.064 1.00 91.44 194 TYR A C 1
ATOM 1553 O O . TYR A 1 194 ? 0.607 -12.920 -12.133 1.00 91.44 194 TYR A O 1
ATOM 1561 N N . ARG A 1 195 ? -0.754 -14.150 -10.847 1.00 90.38 195 ARG A N 1
ATOM 1562 C CA . ARG A 1 195 ? -1.826 -14.229 -11.851 1.00 90.38 195 ARG A CA 1
ATOM 1563 C C . ARG A 1 195 ? -2.722 -12.999 -11.855 1.00 90.38 195 ARG A C 1
ATOM 1565 O O . ARG A 1 195 ? -3.154 -12.590 -12.926 1.00 90.38 195 ARG A O 1
ATOM 1572 N N . VAL A 1 196 ? -3.013 -12.441 -10.681 1.00 91.75 196 VAL A N 1
ATOM 1573 C CA . VAL A 1 196 ? -4.016 -11.374 -10.527 1.00 91.75 196 VAL A CA 1
ATOM 1574 C C . VAL A 1 196 ? -3.366 -10.013 -10.282 1.00 91.75 196 VAL A C 1
ATOM 1576 O O . VAL A 1 196 ? -3.655 -9.051 -10.986 1.00 91.75 196 VAL A O 1
ATOM 1579 N N . VAL A 1 197 ? -2.456 -9.923 -9.309 1.00 93.62 197 VAL A N 1
ATOM 1580 C CA . VAL A 1 197 ? -1.882 -8.645 -8.862 1.00 93.62 197 VAL A CA 1
ATOM 1581 C C . VAL A 1 197 ? -0.746 -8.193 -9.776 1.00 93.62 197 VAL A C 1
ATOM 1583 O O . VAL A 1 197 ? -0.701 -7.026 -10.149 1.00 93.62 197 VAL A O 1
ATOM 1586 N N . SER A 1 198 ? 0.141 -9.102 -10.192 1.00 94.50 198 SER A N 1
ATOM 1587 C CA . SER A 1 198 ? 1.291 -8.748 -11.037 1.00 94.50 198 SER A CA 1
ATOM 1588 C C . SER A 1 198 ? 0.894 -8.059 -12.358 1.00 94.50 198 SER A C 1
ATOM 1590 O O . SER A 1 198 ? 1.390 -6.958 -12.612 1.00 94.50 198 SER A O 1
ATOM 1592 N N . PRO A 1 199 ? -0.050 -8.588 -13.170 1.00 94.50 199 PRO A N 1
ATOM 1593 C CA . PRO A 1 199 ? -0.467 -7.913 -14.401 1.00 94.50 199 PRO A CA 1
ATOM 1594 C C . PRO A 1 199 ? -1.133 -6.558 -14.138 1.00 94.50 199 PRO A C 1
ATOM 1596 O O . PRO A 1 199 ? -0.904 -5.611 -14.890 1.00 94.50 199 PRO A O 1
ATOM 1599 N N . ALA A 1 200 ? -1.915 -6.448 -13.058 1.00 94.50 200 ALA A N 1
ATOM 1600 C CA . ALA A 1 200 ? -2.563 -5.201 -12.666 1.00 94.50 200 ALA A CA 1
ATOM 1601 C C . ALA A 1 200 ? -1.539 -4.119 -12.281 1.00 94.50 200 ALA A C 1
ATOM 1603 O O . ALA A 1 200 ? -1.656 -2.984 -12.737 1.00 94.50 200 ALA A O 1
ATOM 1604 N N . LEU A 1 201 ? -0.499 -4.472 -11.514 1.00 96.12 201 LEU A N 1
ATOM 1605 C CA . LEU A 1 201 ? 0.590 -3.553 -11.167 1.00 96.12 201 LEU A CA 1
ATOM 1606 C C . LEU A 1 201 ? 1.373 -3.111 -12.413 1.00 96.12 201 LEU A C 1
ATOM 1608 O O . LEU A 1 201 ? 1.576 -1.914 -12.600 1.00 96.12 201 LEU A O 1
ATOM 1612 N N . ILE A 1 202 ? 1.745 -4.043 -13.302 1.00 95.31 202 ILE A N 1
ATOM 1613 C CA . ILE A 1 202 ? 2.465 -3.720 -14.552 1.00 95.31 202 ILE A CA 1
ATOM 1614 C C . ILE A 1 202 ? 1.648 -2.744 -15.408 1.00 95.31 202 ILE A C 1
ATOM 1616 O O . ILE A 1 202 ? 2.180 -1.750 -15.903 1.00 95.31 202 ILE A O 1
ATOM 1620 N N . ALA A 1 203 ? 0.339 -2.981 -15.542 1.00 93.69 203 ALA A N 1
ATOM 1621 C CA . ALA A 1 203 ? -0.567 -2.107 -16.286 1.00 93.69 203 ALA A CA 1
ATOM 1622 C C . ALA A 1 203 ? -0.744 -0.711 -15.652 1.00 93.69 203 ALA A C 1
ATOM 1624 O O . ALA A 1 203 ? -1.311 0.185 -16.288 1.00 93.69 203 ALA A O 1
ATOM 1625 N N . ARG A 1 204 ? -0.298 -0.520 -14.405 1.00 93.00 204 ARG A N 1
ATOM 1626 C CA . ARG A 1 204 ? -0.350 0.741 -13.653 1.00 93.00 204 ARG A CA 1
ATOM 1627 C C . ARG A 1 204 ? 1.009 1.416 -13.469 1.00 93.00 204 ARG A C 1
ATOM 1629 O O . ARG A 1 204 ? 1.061 2.477 -12.866 1.00 93.00 204 ARG A O 1
ATOM 1636 N N . PHE A 1 205 ? 2.093 0.904 -14.056 1.00 94.56 205 PHE A N 1
ATOM 1637 C CA . PHE A 1 205 ? 3.380 1.621 -14.043 1.00 94.56 205 PHE A CA 1
ATOM 1638 C C . PHE A 1 205 ? 3.312 2.990 -14.738 1.00 94.56 205 PHE A C 1
ATOM 1640 O O . PHE A 1 205 ? 4.119 3.852 -14.427 1.00 94.56 205 PHE A O 1
ATOM 1647 N N . LYS A 1 206 ? 2.313 3.213 -15.602 1.00 90.75 206 LYS A N 1
ATOM 1648 C CA . LYS A 1 206 ? 2.002 4.503 -16.241 1.00 90.75 206 LYS A CA 1
ATOM 1649 C C . LYS A 1 206 ? 1.248 5.512 -15.351 1.00 90.75 206 LYS A C 1
ATOM 1651 O O . LYS A 1 206 ? 0.619 6.420 -15.881 1.00 90.75 206 LYS A O 1
ATOM 1656 N N . GLU A 1 207 ? 1.225 5.312 -14.035 1.00 92.19 207 GLU A N 1
ATOM 1657 C CA . GLU A 1 207 ? 0.589 6.229 -13.076 1.00 92.19 207 GLU A CA 1
ATOM 1658 C C . GLU A 1 207 ? 1.146 7.659 -13.225 1.00 92.19 207 GLU A C 1
ATOM 1660 O O . GLU A 1 207 ? 2.329 7.835 -13.501 1.00 92.19 207 GLU A O 1
ATOM 1665 N N . ARG A 1 208 ? 0.315 8.692 -13.075 1.00 88.06 208 ARG A N 1
ATOM 1666 C CA . ARG A 1 208 ? 0.756 10.093 -13.222 1.00 88.06 208 ARG A CA 1
ATOM 1667 C C . ARG A 1 208 ? 1.389 10.630 -11.940 1.00 88.06 208 ARG A C 1
ATOM 1669 O O . ARG A 1 208 ? 2.312 11.435 -11.991 1.00 88.06 208 ARG A O 1
ATOM 1676 N N . GLU A 1 209 ? 0.920 10.140 -10.796 1.00 90.88 209 GLU A N 1
ATOM 1677 C CA . GLU A 1 209 ? 1.367 10.577 -9.478 1.00 90.88 209 GLU A CA 1
ATOM 1678 C C . GLU A 1 209 ? 2.626 9.826 -9.029 1.00 90.88 209 GLU A C 1
ATOM 1680 O O . GLU A 1 209 ? 2.563 8.655 -8.645 1.00 90.88 209 GLU A O 1
ATOM 1685 N N . ASP A 1 210 ? 3.773 10.509 -8.992 1.00 90.94 210 ASP A N 1
ATOM 1686 C CA . ASP A 1 210 ? 5.082 9.931 -8.631 1.00 90.94 210 ASP A CA 1
ATOM 1687 C C . ASP A 1 210 ? 5.069 9.155 -7.302 1.00 90.94 210 ASP A C 1
ATOM 1689 O O . ASP A 1 210 ? 5.683 8.093 -7.167 1.00 90.94 210 ASP A O 1
ATOM 1693 N N . ASN A 1 211 ? 4.346 9.666 -6.302 1.00 92.00 211 ASN A N 1
ATOM 1694 C CA . ASN A 1 211 ? 4.233 9.013 -4.998 1.00 92.00 211 ASN A CA 1
ATOM 1695 C C . ASN A 1 211 ? 3.466 7.688 -5.081 1.00 92.00 211 ASN A C 1
ATOM 1697 O O . ASN A 1 211 ? 3.878 6.705 -4.466 1.00 92.00 211 ASN A O 1
ATOM 1701 N N . VAL A 1 212 ? 2.361 7.665 -5.830 1.00 94.56 212 VAL A N 1
ATOM 1702 C CA . VAL A 1 212 ? 1.547 6.459 -6.040 1.00 94.56 212 VAL A CA 1
ATOM 1703 C C . VAL A 1 212 ? 2.340 5.453 -6.869 1.00 94.56 212 VAL A C 1
ATOM 1705 O O . VAL A 1 212 ? 2.437 4.285 -6.494 1.00 94.56 212 VAL A O 1
ATOM 1708 N N . LYS A 1 213 ? 2.984 5.924 -7.940 1.00 95.06 213 LYS A N 1
ATOM 1709 C CA . LYS A 1 213 ? 3.845 5.131 -8.817 1.00 95.06 213 LYS A CA 1
ATOM 1710 C C . LYS A 1 213 ? 4.964 4.436 -8.044 1.00 95.06 213 LYS A C 1
ATOM 1712 O O . LYS A 1 213 ? 5.164 3.235 -8.206 1.00 95.06 213 LYS A O 1
ATOM 1717 N N . SER A 1 214 ? 5.654 5.158 -7.164 1.00 96.12 214 SER A N 1
ATOM 1718 C CA . SER A 1 214 ? 6.712 4.582 -6.328 1.00 96.12 214 SER A CA 1
ATOM 1719 C C . SER A 1 214 ? 6.193 3.461 -5.420 1.00 96.12 214 SER A C 1
ATOM 1721 O O . SER A 1 214 ? 6.808 2.400 -5.324 1.00 96.12 214 SER A O 1
ATOM 1723 N N . ASP A 1 215 ? 5.021 3.644 -4.803 1.00 97.25 215 ASP A N 1
ATOM 1724 C CA . ASP A 1 215 ? 4.401 2.608 -3.969 1.00 97.25 215 ASP A CA 1
ATOM 1725 C C . ASP A 1 215 ? 3.951 1.381 -4.804 1.00 97.25 215 ASP A C 1
ATOM 1727 O O . ASP A 1 215 ? 4.058 0.246 -4.335 1.00 97.25 215 ASP A O 1
ATOM 1731 N N . ILE A 1 216 ? 3.539 1.570 -6.066 1.00 97.50 216 ILE A N 1
ATOM 1732 C CA . ILE A 1 216 ? 3.258 0.480 -7.024 1.00 97.50 216 ILE A CA 1
ATOM 1733 C C . ILE A 1 216 ? 4.538 -0.306 -7.358 1.00 97.50 216 ILE A C 1
ATOM 1735 O O . ILE A 1 216 ? 4.526 -1.542 -7.346 1.00 97.50 216 ILE A O 1
ATOM 1739 N N . PHE A 1 217 ? 5.653 0.386 -7.620 1.00 97.62 217 PHE A N 1
ATOM 1740 C CA . PHE A 1 217 ? 6.951 -0.256 -7.852 1.00 97.62 217 PHE A CA 1
ATOM 1741 C C . PHE A 1 217 ? 7.410 -1.058 -6.632 1.00 97.62 217 PHE A C 1
ATOM 1743 O O . PHE A 1 217 ? 7.820 -2.212 -6.778 1.00 97.62 217 PHE A O 1
ATOM 1750 N N . HIS A 1 218 ? 7.301 -0.491 -5.428 1.00 97.38 218 HIS A N 1
ATOM 1751 C CA . HIS A 1 218 ? 7.654 -1.190 -4.192 1.00 97.38 218 HIS A CA 1
ATOM 1752 C C . HIS A 1 218 ? 6.795 -2.433 -3.951 1.00 97.38 218 HIS A C 1
ATOM 1754 O O . HIS A 1 218 ? 7.346 -3.484 -3.624 1.00 97.38 218 HIS A O 1
ATOM 1760 N N . ALA A 1 219 ? 5.483 -2.370 -4.208 1.00 97.00 219 ALA A N 1
ATOM 1761 C CA . ALA A 1 219 ? 4.615 -3.544 -4.133 1.00 97.00 219 ALA A CA 1
ATOM 1762 C C . ALA A 1 219 ? 5.104 -4.680 -5.053 1.00 97.00 219 ALA A C 1
ATOM 1764 O O . ALA A 1 219 ? 5.181 -5.837 -4.628 1.00 97.00 219 ALA A O 1
ATOM 1765 N N . TYR A 1 220 ? 5.508 -4.355 -6.286 1.00 97.44 220 TYR A N 1
ATOM 1766 C CA . TYR A 1 220 ? 6.047 -5.342 -7.227 1.00 97.44 220 TYR A CA 1
ATOM 1767 C C . TYR A 1 220 ? 7.418 -5.887 -6.792 1.00 97.44 220 TYR A C 1
ATOM 1769 O O . TYR A 1 220 ? 7.665 -7.091 -6.856 1.00 97.44 220 TYR A O 1
ATOM 1777 N N . ILE A 1 221 ? 8.318 -5.026 -6.307 1.00 96.50 221 ILE A N 1
ATOM 1778 C CA . ILE A 1 221 ? 9.624 -5.441 -5.767 1.00 96.50 221 ILE A CA 1
ATOM 1779 C C . ILE A 1 221 ? 9.432 -6.402 -4.588 1.00 96.50 221 ILE A C 1
ATOM 1781 O O . ILE A 1 221 ? 10.119 -7.419 -4.491 1.00 96.50 221 ILE A O 1
ATOM 1785 N N . THR A 1 222 ? 8.469 -6.122 -3.713 1.00 95.44 222 THR A N 1
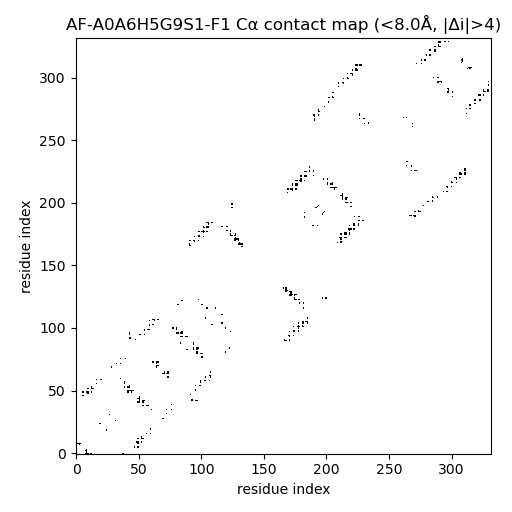ATOM 1786 C CA . THR A 1 222 ? 8.116 -6.997 -2.594 1.00 95.44 222 THR A CA 1
ATOM 1787 C C . THR A 1 222 ? 7.597 -8.359 -3.078 1.00 95.44 222 THR A C 1
ATOM 1789 O O . THR A 1 222 ? 7.976 -9.379 -2.503 1.00 95.44 222 THR A O 1
ATOM 1792 N N . LEU A 1 223 ? 6.849 -8.425 -4.189 1.00 94.12 223 LEU A N 1
ATOM 1793 C CA . LEU A 1 223 ? 6.435 -9.695 -4.815 1.00 94.12 223 LEU A CA 1
ATOM 1794 C C . LEU A 1 223 ? 7.630 -10.520 -5.317 1.00 94.12 223 LEU A C 1
ATOM 1796 O O . LEU A 1 223 ? 7.714 -11.728 -5.065 1.00 94.12 223 LEU A O 1
ATOM 1800 N N . LEU A 1 224 ? 8.596 -9.864 -5.964 1.00 93.06 224 LEU A N 1
ATOM 1801 C CA . LEU A 1 224 ? 9.842 -10.504 -6.390 1.00 93.06 224 LEU A CA 1
ATOM 1802 C C . LEU A 1 224 ? 10.626 -11.043 -5.180 1.00 93.06 224 LEU A C 1
ATOM 1804 O O . LEU A 1 224 ? 11.041 -12.202 -5.174 1.00 93.06 224 LEU A O 1
ATOM 1808 N N . ARG A 1 225 ? 10.751 -10.254 -4.107 1.00 91.50 225 ARG A N 1
ATOM 1809 C CA . ARG A 1 225 ? 11.435 -10.676 -2.872 1.00 91.50 225 ARG A CA 1
ATOM 1810 C C . ARG A 1 225 ? 10.786 -11.893 -2.220 1.00 91.50 225 ARG A C 1
ATOM 1812 O O . ARG A 1 225 ? 11.499 -12.809 -1.824 1.00 91.50 225 ARG A O 1
ATOM 1819 N N . GLN A 1 226 ? 9.456 -11.948 -2.163 1.00 88.00 226 GLN A N 1
ATOM 1820 C CA . GLN A 1 226 ? 8.735 -13.105 -1.614 1.00 88.00 226 GLN A CA 1
ATOM 1821 C C . GLN A 1 226 ? 8.984 -14.386 -2.410 1.00 88.00 226 GLN A C 1
ATOM 1823 O O . GLN A 1 226 ? 9.105 -15.463 -1.831 1.00 88.00 226 GLN A O 1
ATOM 1828 N N . THR A 1 227 ? 9.175 -14.262 -3.726 1.00 85.31 227 THR A N 1
ATOM 1829 C CA . THR A 1 227 ? 9.531 -15.399 -4.589 1.00 85.31 227 THR A CA 1
ATOM 1830 C C . THR A 1 227 ? 10.860 -16.032 -4.166 1.00 85.31 227 THR A C 1
ATOM 1832 O O . THR A 1 227 ? 11.007 -17.249 -4.240 1.00 85.31 227 THR A O 1
ATOM 1835 N N . ARG A 1 228 ? 11.809 -15.237 -3.647 1.00 76.25 228 ARG A N 1
ATOM 1836 C CA . ARG A 1 228 ? 13.088 -15.738 -3.109 1.00 76.25 228 ARG A CA 1
ATOM 1837 C C . ARG A 1 228 ? 12.897 -16.484 -1.797 1.00 76.25 228 ARG A C 1
ATOM 1839 O O . ARG A 1 228 ? 13.427 -17.583 -1.649 1.00 76.25 228 ARG A O 1
ATOM 1846 N N . SER A 1 229 ? 12.130 -15.926 -0.864 1.00 66.69 229 SER A N 1
ATOM 1847 C CA . SER A 1 229 ? 11.875 -16.567 0.432 1.00 66.69 229 SER A CA 1
ATOM 1848 C C . SER A 1 229 ? 11.269 -17.965 0.264 1.00 66.69 229 SER A C 1
ATOM 1850 O O . SER A 1 229 ? 11.739 -18.912 0.886 1.00 66.69 229 SER A O 1
ATOM 1852 N N . THR A 1 230 ? 10.328 -18.141 -0.670 1.00 58.09 230 THR A N 1
ATOM 1853 C CA . THR A 1 230 ? 9.748 -19.459 -0.985 1.00 58.09 230 THR A CA 1
ATOM 1854 C C . THR A 1 230 ? 10.768 -20.453 -1.564 1.00 58.09 230 THR A C 1
ATOM 1856 O O . THR A 1 230 ? 10.613 -21.657 -1.375 1.00 58.09 230 THR A O 1
ATOM 1859 N N . THR A 1 231 ? 11.821 -19.987 -2.250 1.00 54.97 231 THR A N 1
ATOM 1860 C CA . THR A 1 231 ? 12.885 -20.875 -2.764 1.00 54.97 231 THR A CA 1
ATOM 1861 C C . THR A 1 231 ? 13.864 -21.337 -1.682 1.00 54.97 231 THR A C 1
ATOM 1863 O O . THR A 1 231 ? 14.301 -22.483 -1.719 1.00 54.97 231 THR A O 1
ATOM 1866 N N . VAL A 1 232 ? 14.173 -20.490 -0.692 1.00 50.50 232 VAL A N 1
ATOM 1867 C CA . VAL A 1 232 ? 15.186 -20.775 0.345 1.00 50.50 232 VAL A CA 1
ATOM 1868 C C . VAL A 1 232 ? 14.608 -21.540 1.542 1.00 50.50 232 VAL A C 1
ATOM 1870 O O . VAL A 1 232 ? 15.283 -22.404 2.093 1.00 50.50 232 VAL A O 1
ATOM 1873 N N . SER A 1 233 ? 13.345 -21.314 1.919 1.00 43.31 233 SER A N 1
ATOM 1874 C CA . SER A 1 233 ? 12.700 -21.968 3.077 1.00 43.31 233 SER A CA 1
ATOM 1875 C C . SER A 1 233 ? 12.418 -23.474 2.915 1.00 43.31 233 SER A C 1
ATOM 1877 O O . SER A 1 233 ? 11.711 -24.047 3.737 1.00 43.31 233 SER A O 1
ATOM 1879 N N . THR A 1 234 ? 12.948 -24.124 1.873 1.00 42.16 234 THR A N 1
ATOM 1880 C CA . THR A 1 234 ? 12.770 -25.566 1.605 1.00 42.16 234 THR A CA 1
ATOM 1881 C C . THR A 1 234 ? 14.031 -26.405 1.833 1.00 42.16 234 THR A C 1
ATOM 1883 O O . THR A 1 234 ? 14.023 -27.595 1.535 1.00 42.16 234 THR A O 1
ATOM 1886 N N . ILE A 1 235 ? 15.098 -25.820 2.390 1.00 41.84 235 ILE A N 1
ATOM 1887 C CA . ILE A 1 235 ? 16.292 -26.569 2.803 1.00 41.84 235 ILE A CA 1
ATOM 1888 C C . ILE A 1 235 ? 16.028 -27.139 4.204 1.00 41.84 235 ILE A C 1
ATOM 1890 O O . ILE A 1 235 ? 16.037 -26.408 5.194 1.00 41.84 235 ILE A O 1
ATOM 1894 N N . ASP A 1 236 ? 15.721 -28.433 4.268 1.00 39.72 236 ASP A N 1
ATOM 1895 C CA . ASP A 1 236 ? 15.608 -29.204 5.508 1.00 39.72 236 ASP A CA 1
ATOM 1896 C C . ASP A 1 236 ? 16.957 -29.173 6.259 1.00 39.72 236 ASP A C 1
ATOM 1898 O O . ASP A 1 236 ? 17.960 -29.606 5.694 1.00 39.72 236 ASP A O 1
ATOM 1902 N N . PRO A 1 237 ? 17.034 -28.700 7.518 1.00 42.78 237 PRO A N 1
ATOM 1903 C CA . PRO A 1 237 ? 18.278 -28.709 8.294 1.00 42.78 237 PRO A CA 1
ATOM 1904 C C . PRO A 1 237 ? 18.850 -30.116 8.543 1.00 42.78 237 PRO A C 1
ATOM 1906 O O . PRO A 1 237 ? 19.992 -30.229 8.979 1.00 42.78 237 PRO A O 1
ATOM 1909 N N . ASN A 1 238 ? 18.065 -31.173 8.298 1.00 46.56 238 ASN A N 1
ATOM 1910 C CA . ASN A 1 238 ? 18.472 -32.571 8.437 1.00 46.56 238 ASN A CA 1
ATOM 1911 C C . ASN A 1 238 ? 18.811 -33.267 7.107 1.00 46.56 238 ASN A C 1
ATOM 1913 O O . ASN A 1 238 ? 19.105 -34.466 7.131 1.00 46.56 238 ASN A O 1
ATOM 1917 N N . CYS A 1 239 ? 18.802 -32.581 5.953 1.00 41.06 239 CYS A N 1
ATOM 1918 C CA . CYS A 1 239 ? 19.374 -33.185 4.750 1.00 41.06 239 CYS A CA 1
ATOM 1919 C C . CYS A 1 239 ? 20.904 -33.161 4.873 1.00 41.06 239 CYS A C 1
ATOM 1921 O O . CYS A 1 239 ? 21.519 -32.097 4.901 1.00 41.06 239 CYS A O 1
ATOM 1923 N N . MET A 1 240 ? 21.502 -34.345 5.022 1.00 38.44 240 MET A N 1
ATOM 1924 C CA . MET A 1 240 ? 22.950 -34.510 5.115 1.00 38.44 240 MET A CA 1
ATOM 1925 C C . MET A 1 240 ? 23.657 -33.791 3.961 1.00 38.44 240 MET A C 1
ATOM 1927 O O . MET A 1 240 ? 23.159 -33.776 2.8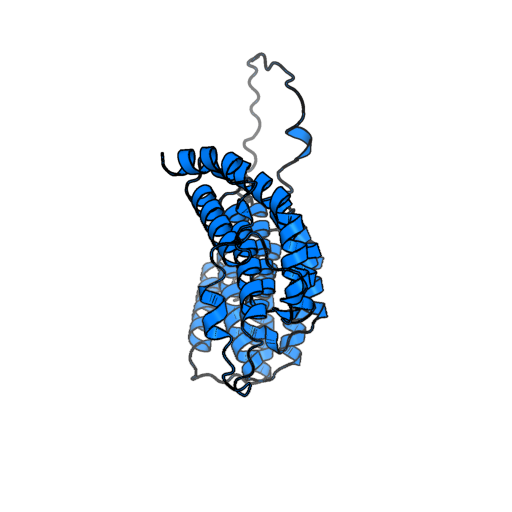36 1.00 38.44 240 MET A O 1
ATOM 1931 N N . GLU A 1 241 ? 24.794 -33.175 4.282 1.00 41.91 241 GLU A N 1
ATOM 1932 C CA . GLU A 1 241 ? 25.697 -32.490 3.359 1.00 41.91 241 GLU A CA 1
ATOM 1933 C C . GLU A 1 241 ? 26.249 -33.463 2.301 1.00 41.91 241 GLU A C 1
ATOM 1935 O O . GLU A 1 241 ? 27.390 -33.901 2.389 1.00 41.91 241 GLU A O 1
ATOM 1940 N N . ASP A 1 242 ? 25.452 -33.796 1.287 1.00 35.56 242 ASP A N 1
ATOM 1941 C CA . ASP A 1 242 ? 25.934 -34.454 0.074 1.00 35.56 242 ASP A CA 1
ATOM 1942 C C . ASP A 1 242 ? 26.095 -33.394 -1.030 1.00 35.56 242 ASP A C 1
ATOM 1944 O O . ASP A 1 242 ? 25.155 -33.021 -1.728 1.00 35.56 242 ASP A O 1
ATOM 1948 N N . ASP A 1 243 ? 27.318 -32.864 -1.112 1.00 36.47 243 ASP A N 1
ATOM 1949 C CA . ASP A 1 243 ? 28.055 -32.391 -2.299 1.00 36.47 243 ASP A CA 1
ATOM 1950 C C . ASP A 1 243 ? 27.433 -31.414 -3.331 1.00 36.47 243 ASP A C 1
ATOM 1952 O O . ASP A 1 243 ? 28.110 -31.033 -4.289 1.00 36.47 243 ASP A O 1
ATOM 1956 N N . ASP A 1 244 ? 26.222 -30.885 -3.146 1.00 40.06 244 ASP A N 1
ATOM 1957 C CA . ASP A 1 244 ? 25.621 -29.950 -4.122 1.00 40.06 244 ASP A CA 1
ATOM 1958 C C . ASP A 1 244 ? 26.095 -28.487 -3.978 1.00 40.06 244 ASP A C 1
ATOM 1960 O O . ASP A 1 244 ? 25.900 -27.657 -4.875 1.00 40.06 244 ASP A O 1
ATOM 1964 N N . SER A 1 245 ? 26.807 -28.157 -2.895 1.00 41.38 245 SER A N 1
ATOM 1965 C CA . SER A 1 245 ? 27.358 -26.808 -2.666 1.00 41.38 245 SER A CA 1
ATOM 1966 C C . SER A 1 245 ? 28.457 -26.438 -3.680 1.00 41.38 245 SER A C 1
ATOM 1968 O O . SER A 1 245 ? 28.662 -25.265 -4.003 1.00 41.38 245 SER A O 1
ATOM 1970 N N . SER A 1 246 ? 29.116 -27.445 -4.264 1.00 33.03 246 SER A N 1
ATOM 1971 C CA . SER A 1 246 ? 30.182 -27.267 -5.260 1.00 33.03 246 SER A CA 1
ATOM 1972 C C . SER A 1 246 ? 29.655 -27.077 -6.691 1.00 33.03 246 SER A C 1
ATOM 1974 O O . SER A 1 246 ? 30.323 -26.452 -7.519 1.00 33.03 246 SER A O 1
ATOM 1976 N N . LEU A 1 247 ? 28.436 -27.540 -6.997 1.00 40.97 247 LEU A N 1
ATOM 1977 C CA . LEU A 1 247 ? 27.831 -27.415 -8.333 1.00 40.97 247 LEU A CA 1
ATOM 1978 C C . LEU A 1 247 ? 27.263 -26.015 -8.608 1.00 40.97 247 LEU A C 1
ATOM 1980 O O . LEU A 1 247 ? 27.289 -25.548 -9.750 1.00 40.97 247 LEU A O 1
ATOM 1984 N N . CYS A 1 248 ? 26.840 -25.296 -7.565 1.00 45.28 248 CYS A N 1
ATOM 1985 C CA . CYS A 1 248 ? 26.293 -23.943 -7.689 1.00 45.28 248 CYS A CA 1
ATOM 1986 C C . CYS A 1 248 ? 27.349 -22.912 -8.151 1.00 45.28 248 CYS A C 1
ATOM 1988 O O . CYS A 1 248 ? 27.028 -21.941 -8.838 1.00 45.28 248 CYS A O 1
ATOM 1990 N N . LEU A 1 249 ? 28.635 -23.149 -7.855 1.00 41.16 249 LEU A N 1
ATOM 1991 C CA . LEU A 1 249 ? 29.737 -22.282 -8.294 1.00 41.16 249 LEU A CA 1
ATOM 1992 C C . LEU A 1 249 ? 30.203 -22.555 -9.735 1.00 41.16 249 LEU A C 1
ATOM 1994 O O . LEU A 1 249 ? 30.774 -21.663 -10.366 1.00 41.16 249 LEU A O 1
ATOM 1998 N N . LEU A 1 250 ? 29.929 -23.744 -10.284 1.00 37.91 250 LEU A N 1
ATOM 1999 C CA . LEU A 1 250 ? 30.312 -24.122 -11.652 1.00 37.91 250 LEU A CA 1
ATOM 2000 C C . LEU A 1 250 ? 29.250 -23.763 -12.705 1.00 37.91 250 LEU A C 1
ATOM 2002 O O . LEU A 1 250 ? 29.553 -23.707 -13.897 1.00 37.91 250 LEU A O 1
ATOM 2006 N N . GLN A 1 251 ? 28.024 -23.424 -12.298 1.00 43.50 251 GLN A N 1
ATOM 2007 C CA . GLN A 1 251 ? 26.919 -23.092 -13.206 1.00 43.50 251 GLN A CA 1
ATOM 2008 C C . GLN A 1 251 ? 26.921 -21.622 -13.671 1.00 43.50 251 GLN A C 1
ATOM 2010 O O . GLN A 1 251 ? 25.879 -21.001 -13.869 1.00 43.50 251 GLN A O 1
ATOM 2015 N N . ARG A 1 252 ? 28.108 -21.036 -13.863 1.00 40.78 252 ARG A N 1
ATOM 2016 C CA . ARG A 1 252 ? 28.278 -19.633 -14.278 1.00 40.78 252 ARG A CA 1
ATOM 2017 C C . ARG A 1 252 ? 28.472 -19.458 -15.795 1.00 40.78 252 ARG A C 1
ATOM 2019 O O . ARG A 1 252 ? 28.783 -18.354 -16.233 1.00 40.78 252 ARG A O 1
ATOM 2026 N N . GLN A 1 253 ? 28.290 -20.507 -16.609 1.00 36.12 253 GLN A N 1
ATOM 2027 C CA . GLN A 1 253 ? 28.687 -20.461 -18.029 1.00 36.12 253 GLN A CA 1
ATOM 2028 C C . GLN A 1 253 ? 27.835 -21.237 -19.055 1.00 36.12 253 GLN A C 1
ATOM 2030 O O . GLN A 1 253 ? 28.332 -21.523 -20.140 1.00 36.12 253 GLN A O 1
ATOM 2035 N N . VAL A 1 254 ? 26.546 -21.514 -18.805 1.00 38.41 254 VAL A N 1
ATOM 2036 C CA . VAL A 1 254 ? 25.653 -22.108 -19.834 1.00 38.41 254 VAL A CA 1
ATOM 2037 C C . VAL A 1 254 ? 24.247 -21.475 -19.801 1.00 38.41 254 VAL A C 1
ATOM 2039 O O . VAL A 1 254 ? 23.756 -21.177 -18.710 1.00 38.41 254 VAL A O 1
ATOM 2042 N N . PRO A 1 255 ? 23.577 -21.251 -20.956 1.00 44.25 255 PRO A N 1
ATOM 2043 C CA . PRO A 1 255 ? 22.215 -20.723 -21.001 1.00 44.25 255 PRO A CA 1
ATOM 2044 C C . PRO A 1 255 ? 21.201 -21.746 -20.461 1.00 44.25 255 PRO A C 1
ATOM 2046 O O . PRO A 1 255 ? 20.999 -22.783 -21.080 1.00 44.25 255 PRO A O 1
ATOM 2049 N N . LEU A 1 256 ? 20.550 -21.379 -19.349 1.00 44.16 256 LEU A N 1
ATOM 2050 C CA . LEU A 1 256 ? 19.376 -21.990 -18.696 1.00 44.16 256 LEU A CA 1
ATOM 2051 C C . LEU A 1 256 ? 19.524 -23.454 -18.209 1.00 44.16 256 LEU A C 1
ATOM 2053 O O . LEU A 1 256 ? 19.874 -24.341 -18.986 1.00 44.16 256 LEU A O 1
ATOM 2057 N N . PRO A 1 257 ? 19.184 -23.767 -16.939 1.00 45.56 257 PRO A N 1
ATOM 2058 C CA . PRO A 1 257 ? 19.090 -25.154 -16.504 1.00 45.56 257 PRO A CA 1
ATOM 2059 C C . PRO A 1 257 ? 17.862 -25.841 -17.129 1.00 45.56 257 PRO A C 1
ATOM 2061 O O . PRO A 1 257 ? 16.810 -25.210 -17.275 1.00 45.56 257 PRO A O 1
ATOM 2064 N N . PRO A 1 258 ? 17.947 -27.144 -17.443 1.00 43.28 258 PRO A N 1
ATOM 2065 C CA . PRO A 1 258 ? 16.783 -27.943 -17.796 1.00 43.28 258 PRO A CA 1
ATOM 2066 C C . PRO A 1 258 ? 15.802 -28.034 -16.616 1.00 43.28 258 PRO A C 1
ATOM 2068 O O . PRO A 1 258 ? 16.197 -28.067 -15.449 1.00 43.28 258 PRO A O 1
ATOM 2071 N N . LEU A 1 259 ? 14.508 -28.132 -16.944 1.00 46.66 259 LEU A N 1
ATOM 2072 C CA . LEU A 1 259 ? 13.365 -28.229 -16.019 1.00 46.66 259 LEU A CA 1
ATOM 2073 C C . LEU A 1 259 ? 13.518 -29.307 -14.923 1.00 46.66 259 LEU A C 1
ATOM 2075 O O . LEU A 1 259 ? 12.822 -29.263 -13.915 1.00 46.66 259 LEU A O 1
ATOM 2079 N N . SER A 1 260 ? 14.445 -30.252 -15.087 1.00 42.44 260 SER A N 1
ATOM 2080 C CA . SER A 1 260 ? 14.761 -31.325 -14.142 1.00 42.44 260 SER A CA 1
ATOM 2081 C C . SER A 1 260 ? 15.496 -30.882 -12.866 1.00 42.44 260 SER A C 1
ATOM 2083 O O . SER A 1 260 ? 15.577 -31.676 -11.931 1.00 42.44 260 SER A O 1
ATOM 2085 N N . VAL A 1 261 ? 16.013 -29.645 -12.798 1.00 43.72 261 VAL A N 1
ATOM 2086 C CA . VAL A 1 261 ? 16.661 -29.083 -11.587 1.00 43.72 261 VAL A CA 1
ATOM 2087 C C . VAL A 1 261 ? 15.650 -28.384 -10.656 1.00 43.72 261 VAL A C 1
ATOM 2089 O O . VAL A 1 261 ? 15.953 -28.106 -9.499 1.00 43.72 261 VAL A O 1
ATOM 2092 N N . LEU A 1 262 ? 14.398 -28.177 -11.087 1.00 43.53 262 LEU A N 1
ATOM 2093 C CA . LEU A 1 262 ? 13.323 -27.699 -10.208 1.00 43.53 262 LEU A CA 1
ATOM 2094 C C . LEU A 1 262 ? 12.755 -28.845 -9.353 1.00 43.53 262 LEU A C 1
ATOM 2096 O O . LEU A 1 262 ? 11.628 -29.290 -9.545 1.00 43.53 262 LEU A O 1
ATOM 2100 N N . ARG A 1 263 ? 13.536 -29.307 -8.371 1.00 38.88 263 ARG A N 1
ATOM 2101 C CA . ARG A 1 263 ? 13.010 -30.041 -7.202 1.00 38.88 263 ARG A CA 1
ATOM 2102 C C . ARG A 1 263 ? 12.647 -29.112 -6.035 1.00 38.88 263 ARG A C 1
ATOM 2104 O O . ARG A 1 263 ? 12.398 -29.580 -4.933 1.00 38.88 263 ARG A O 1
ATOM 2111 N N . CYS A 1 264 ? 12.588 -27.800 -6.262 1.00 41.66 264 CYS A N 1
ATOM 2112 C CA . CYS A 1 264 ? 11.917 -26.874 -5.351 1.00 41.66 264 CYS A CA 1
ATOM 2113 C C . CYS A 1 264 ? 10.401 -26.972 -5.608 1.00 41.66 264 CYS A C 1
ATOM 2115 O O . CYS A 1 264 ? 10.012 -27.175 -6.756 1.00 41.66 264 CYS A O 1
ATOM 2117 N N . SER A 1 265 ? 9.562 -26.887 -4.568 1.00 53.97 265 SER A N 1
ATOM 2118 C CA . SER A 1 265 ? 8.112 -27.173 -4.610 1.00 53.97 265 SER A CA 1
ATOM 2119 C C . SER A 1 265 ? 7.407 -26.731 -5.911 1.00 53.97 265 SER A C 1
ATOM 2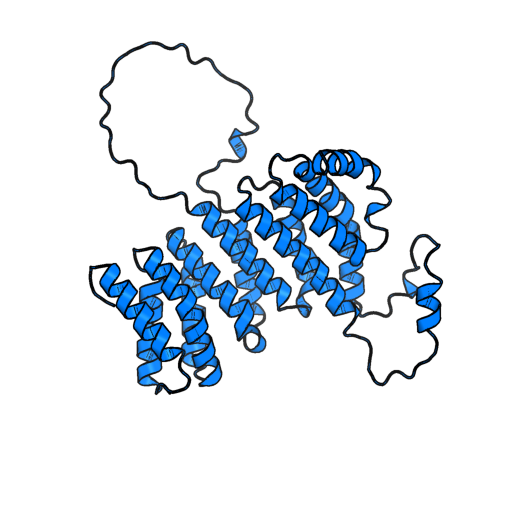121 O O . SER A 1 265 ? 7.724 -25.673 -6.460 1.00 53.97 265 SER A O 1
ATOM 2123 N N . GLN A 1 266 ? 6.412 -27.497 -6.389 1.00 58.62 266 GLN A N 1
ATOM 2124 C CA . GLN A 1 266 ? 5.642 -27.174 -7.612 1.00 58.62 266 GLN A CA 1
ATOM 2125 C C . GLN A 1 266 ? 5.177 -25.704 -7.667 1.00 58.62 266 GLN A C 1
ATOM 2127 O O . GLN A 1 266 ? 5.150 -25.105 -8.742 1.00 58.62 266 GLN A O 1
ATOM 2132 N N . SER A 1 267 ? 4.874 -25.098 -6.515 1.00 63.28 267 SER A N 1
ATOM 2133 C CA . SER A 1 267 ? 4.481 -23.691 -6.395 1.00 63.28 267 SER A CA 1
ATOM 2134 C C . SER A 1 267 ? 5.610 -22.715 -6.746 1.00 63.28 267 SER A C 1
ATOM 2136 O O . SER A 1 267 ? 5.379 -21.752 -7.474 1.00 63.28 267 SER A O 1
ATOM 2138 N N . SER A 1 268 ? 6.837 -22.969 -6.284 1.00 67.81 268 SER A N 1
ATOM 2139 C CA . SER A 1 268 ? 8.013 -22.126 -6.552 1.00 67.81 268 SER A CA 1
ATOM 2140 C C . SER A 1 268 ? 8.370 -22.137 -8.042 1.00 67.81 268 SER A C 1
ATOM 2142 O O . SER A 1 268 ? 8.626 -21.092 -8.643 1.00 67.81 268 SER A O 1
ATOM 2144 N N . ALA A 1 269 ? 8.314 -23.324 -8.654 1.00 73.25 269 ALA A N 1
ATOM 2145 C CA . ALA A 1 269 ? 8.521 -23.521 -10.084 1.00 73.25 269 ALA A CA 1
ATOM 2146 C C . ALA A 1 269 ? 7.492 -22.761 -10.932 1.00 73.25 269 ALA A C 1
ATOM 2148 O O . ALA A 1 269 ? 7.846 -22.085 -11.901 1.00 73.25 269 ALA A O 1
ATOM 2149 N N . LEU A 1 270 ? 6.219 -22.828 -10.533 1.00 79.12 270 LEU A N 1
ATOM 2150 C CA . LEU A 1 270 ? 5.123 -22.146 -11.213 1.00 79.12 270 LEU A CA 1
ATOM 2151 C C . LEU A 1 270 ? 5.250 -20.615 -11.141 1.00 79.12 270 LEU A C 1
ATOM 2153 O O . LEU A 1 270 ? 4.953 -19.935 -12.126 1.00 79.12 270 LEU A O 1
ATOM 2157 N N . CYS A 1 271 ? 5.718 -20.068 -10.014 1.00 84.19 271 CYS A N 1
ATOM 2158 C CA . CYS A 1 271 ? 5.982 -18.634 -9.868 1.00 84.19 271 CYS A CA 1
ATOM 2159 C C . CYS A 1 271 ? 7.056 -18.153 -10.847 1.00 84.19 271 CYS A C 1
ATOM 2161 O O . CYS A 1 271 ? 6.828 -17.189 -11.575 1.00 84.19 271 CYS A O 1
ATOM 2163 N N . LEU A 1 272 ? 8.200 -18.844 -10.906 1.00 85.88 272 LEU A N 1
ATOM 2164 C CA . LEU A 1 272 ? 9.293 -18.486 -11.817 1.00 85.88 272 LEU A CA 1
ATOM 2165 C C . LEU A 1 272 ? 8.875 -18.617 -13.283 1.00 85.88 272 LEU A C 1
ATOM 2167 O O . LEU A 1 272 ? 9.199 -17.750 -14.093 1.00 85.88 272 LEU A O 1
ATOM 2171 N N . PHE A 1 273 ? 8.106 -19.658 -13.612 1.00 86.25 273 PHE A N 1
ATOM 2172 C CA . PHE A 1 273 ? 7.535 -19.832 -14.944 1.00 86.25 273 PHE A CA 1
ATOM 2173 C C . PHE A 1 273 ? 6.606 -18.668 -15.306 1.00 86.25 273 PHE A C 1
ATOM 2175 O O . PHE A 1 273 ? 6.779 -18.039 -16.345 1.00 86.25 273 PHE A O 1
ATOM 2182 N N . THR A 1 274 ? 5.665 -18.320 -14.427 1.00 87.50 274 THR A N 1
ATOM 2183 C CA . THR A 1 274 ? 4.730 -17.207 -14.658 1.00 87.50 274 THR A CA 1
ATOM 2184 C C . THR A 1 274 ? 5.469 -15.876 -14.802 1.00 87.50 274 THR A C 1
ATOM 2186 O O . THR A 1 274 ? 5.181 -15.112 -15.724 1.00 87.50 274 THR A O 1
ATOM 2189 N N . LEU A 1 275 ? 6.464 -15.622 -13.944 1.00 90.25 275 LEU A N 1
ATOM 2190 C CA . LEU A 1 275 ? 7.313 -14.437 -14.019 1.00 90.25 275 LEU A CA 1
ATOM 2191 C C . LEU A 1 275 ? 8.057 -14.368 -15.357 1.00 90.25 275 LEU A C 1
ATOM 2193 O O . LEU A 1 275 ? 8.048 -13.313 -15.985 1.00 90.25 275 LEU A O 1
ATOM 2197 N N . TYR A 1 276 ? 8.638 -15.477 -15.827 1.00 89.94 276 TYR A N 1
ATOM 2198 C CA . TYR A 1 276 ? 9.345 -15.543 -17.110 1.00 89.94 276 TYR A CA 1
ATOM 2199 C C . TYR A 1 276 ? 8.468 -15.076 -18.284 1.00 89.94 276 TYR A C 1
ATOM 2201 O O . TYR A 1 276 ? 8.911 -14.256 -19.087 1.00 89.94 276 TYR A O 1
ATOM 2209 N N . PHE A 1 277 ? 7.202 -15.507 -18.347 1.00 90.81 277 PHE A N 1
ATOM 2210 C CA . PHE A 1 277 ? 6.262 -15.040 -19.379 1.00 90.81 277 PHE A CA 1
ATOM 2211 C C . PHE A 1 277 ? 5.883 -13.562 -19.243 1.00 90.81 277 PHE A C 1
ATOM 2213 O O . PHE A 1 277 ? 5.540 -12.924 -20.238 1.00 90.81 277 PHE A O 1
ATOM 2220 N N . GLN A 1 278 ? 5.946 -13.003 -18.035 1.00 93.44 278 GLN A N 1
ATOM 2221 C CA . GLN A 1 278 ? 5.649 -11.593 -17.786 1.00 93.44 278 GLN A CA 1
ATOM 2222 C C . GLN A 1 278 ? 6.851 -10.671 -18.041 1.00 93.44 278 GLN A C 1
ATOM 2224 O O . GLN A 1 278 ? 6.641 -9.474 -18.241 1.00 93.44 278 GLN A O 1
ATOM 2229 N N . VAL A 1 279 ? 8.087 -11.194 -18.103 1.00 93.88 279 VAL A N 1
ATOM 2230 C CA . VAL A 1 279 ? 9.315 -10.400 -18.323 1.00 93.88 279 VAL A CA 1
ATOM 2231 C C . VAL A 1 279 ? 9.203 -9.443 -19.520 1.00 93.88 279 VAL A C 1
ATOM 2233 O O . VAL A 1 279 ? 9.519 -8.267 -19.338 1.00 93.88 279 VAL A O 1
ATOM 2236 N N . PRO A 1 280 ? 8.724 -9.846 -20.714 1.00 93.75 280 PRO A N 1
ATOM 2237 C CA . PRO A 1 280 ? 8.640 -8.925 -21.847 1.00 93.75 280 PRO A CA 1
ATOM 2238 C C . PRO A 1 280 ? 7.704 -7.735 -21.592 1.00 93.75 280 PRO A C 1
ATOM 2240 O O . PRO A 1 280 ? 8.036 -6.604 -21.949 1.00 93.75 280 PRO A O 1
ATOM 2243 N N . LEU A 1 281 ? 6.556 -7.972 -20.947 1.00 94.31 281 LEU A N 1
ATOM 2244 C CA . LEU A 1 281 ? 5.594 -6.922 -20.592 1.00 94.31 281 LEU A CA 1
ATOM 2245 C C . LEU A 1 281 ? 6.159 -6.001 -19.512 1.00 94.31 281 LEU A C 1
ATOM 2247 O O . LEU A 1 281 ? 6.073 -4.780 -19.634 1.00 94.31 281 LEU A O 1
ATOM 2251 N N . LEU A 1 282 ? 6.785 -6.590 -18.494 1.00 94.81 282 LEU A N 1
ATOM 2252 C CA . LEU A 1 282 ? 7.424 -5.875 -17.399 1.00 94.81 282 LEU A CA 1
ATOM 2253 C C . LEU A 1 282 ? 8.539 -4.955 -17.911 1.00 94.81 282 LEU A C 1
ATOM 2255 O O . LEU A 1 282 ? 8.567 -3.771 -17.581 1.00 94.81 282 LEU A O 1
ATOM 2259 N N . VAL A 1 283 ? 9.426 -5.469 -18.766 1.00 94.88 283 VAL A N 1
ATOM 2260 C CA . VAL A 1 283 ? 10.524 -4.683 -19.342 1.00 94.88 283 VAL A CA 1
ATOM 2261 C C . VAL A 1 283 ? 9.993 -3.582 -20.257 1.00 94.88 283 VAL A C 1
ATOM 2263 O O . VAL A 1 283 ? 10.475 -2.453 -20.174 1.00 94.88 283 VAL A O 1
ATOM 2266 N N . LYS A 1 284 ? 8.976 -3.862 -21.084 1.00 93.81 284 LYS A N 1
ATOM 2267 C CA . LYS A 1 284 ? 8.342 -2.838 -21.928 1.00 93.81 284 LYS A CA 1
ATOM 2268 C C . LYS A 1 284 ? 7.747 -1.703 -21.086 1.00 93.81 284 LYS A C 1
ATOM 2270 O O . LYS A 1 284 ? 7.954 -0.537 -21.415 1.00 93.81 284 LYS A O 1
ATOM 2275 N N . ALA A 1 285 ? 7.051 -2.034 -19.997 1.00 94.31 285 ALA A N 1
ATOM 2276 C CA . ALA A 1 285 ? 6.497 -1.043 -19.079 1.00 94.31 285 ALA A CA 1
ATOM 2277 C C . ALA A 1 285 ? 7.612 -0.198 -18.438 1.00 94.31 285 ALA A C 1
ATOM 2279 O O . ALA A 1 285 ? 7.582 1.026 -18.540 1.00 94.31 285 ALA A O 1
ATOM 2280 N N . ILE A 1 286 ? 8.648 -0.834 -17.881 1.00 95.06 286 ILE A N 1
ATOM 2281 C CA . ILE A 1 286 ? 9.787 -0.149 -17.243 1.00 95.06 286 ILE A CA 1
ATOM 2282 C C . ILE A 1 286 ? 10.535 0.755 -18.225 1.00 95.06 286 ILE A C 1
ATOM 2284 O O . ILE A 1 286 ? 10.888 1.877 -17.876 1.00 95.06 286 ILE A O 1
ATOM 2288 N N . GLN A 1 287 ? 10.752 0.309 -19.464 1.00 93.06 287 GLN A N 1
ATOM 2289 C CA . GLN A 1 287 ? 11.479 1.084 -20.472 1.00 93.06 287 GLN A CA 1
ATOM 2290 C C . GLN A 1 287 ? 10.861 2.473 -20.693 1.00 93.06 287 GLN A C 1
ATOM 2292 O O . GLN A 1 287 ? 11.602 3.442 -20.864 1.00 93.06 287 GLN A O 1
ATOM 2297 N N . SER A 1 288 ? 9.527 2.572 -20.674 1.00 90.44 288 SER A N 1
ATOM 2298 C CA . SER A 1 288 ? 8.830 3.859 -20.796 1.00 90.44 288 SER A CA 1
ATOM 2299 C C . SER A 1 288 ? 9.095 4.781 -19.600 1.00 90.44 288 SER A C 1
ATOM 2301 O O . SER A 1 288 ? 9.282 5.980 -19.775 1.00 90.44 288 SER A O 1
ATOM 2303 N N . GLN A 1 289 ? 9.201 4.204 -18.403 1.00 93.56 289 GLN A N 1
ATOM 2304 C CA . GLN A 1 289 ? 9.334 4.921 -17.134 1.00 93.56 289 GLN A CA 1
ATOM 2305 C C . GLN A 1 289 ? 10.777 5.373 -16.848 1.00 93.56 289 GLN A C 1
ATOM 2307 O O . GLN A 1 289 ? 11.007 6.381 -16.188 1.00 93.56 289 GLN A O 1
ATOM 2312 N N . MET A 1 290 ? 11.782 4.683 -17.400 1.00 92.12 290 MET A N 1
ATOM 2313 C CA . MET A 1 290 ? 13.201 5.035 -17.217 1.00 92.12 290 MET A CA 1
ATOM 2314 C C . MET A 1 290 ? 13.613 6.364 -17.864 1.00 92.12 290 MET A C 1
ATOM 2316 O O . MET A 1 290 ? 14.705 6.857 -17.596 1.00 92.12 290 MET A O 1
ATOM 2320 N N . LYS A 1 291 ? 12.770 6.932 -18.729 1.00 90.38 291 LYS A N 1
ATOM 2321 C CA . LYS A 1 291 ? 13.017 8.216 -19.398 1.00 90.38 291 LYS A CA 1
ATOM 2322 C C . LYS A 1 291 ? 12.185 9.363 -18.826 1.00 90.38 291 LYS A C 1
ATOM 2324 O O . LYS A 1 291 ? 12.134 10.436 -19.418 1.00 90.38 291 LYS A O 1
ATOM 2329 N N . GLU A 1 292 ? 11.515 9.141 -17.699 1.00 90.00 292 GLU A N 1
ATOM 2330 C CA . GLU A 1 292 ? 10.755 10.194 -17.038 1.00 90.00 292 GLU A CA 1
ATOM 2331 C C . GLU A 1 292 ? 11.656 11.195 -16.313 1.00 90.00 292 GLU A C 1
ATOM 2333 O O . GLU A 1 292 ? 12.756 10.873 -15.859 1.00 90.00 292 GLU A O 1
ATOM 2338 N N . ARG A 1 293 ? 11.145 12.423 -16.157 1.00 88.56 293 ARG A N 1
ATOM 2339 C CA . ARG A 1 293 ? 11.843 13.507 -15.450 1.00 88.56 293 ARG A CA 1
ATOM 2340 C C . ARG A 1 293 ? 12.134 13.134 -13.992 1.00 88.56 293 ARG A C 1
ATOM 2342 O O . ARG A 1 293 ? 13.198 13.468 -13.467 1.00 88.56 293 ARG A O 1
ATOM 2349 N N . SER A 1 294 ? 11.213 12.409 -13.356 1.00 91.69 294 SER A N 1
ATOM 2350 C CA . SER A 1 294 ? 11.310 12.034 -11.949 1.00 91.69 294 SER A CA 1
ATOM 2351 C C . SER A 1 294 ? 12.506 11.119 -11.683 1.00 91.69 294 SER A C 1
ATOM 2353 O O . SER A 1 294 ? 12.581 9.981 -12.153 1.00 91.69 294 SER A O 1
ATOM 2355 N N . ILE A 1 295 ? 13.466 11.613 -10.894 1.00 92.19 295 ILE A N 1
ATOM 2356 C CA . ILE A 1 295 ? 14.628 10.827 -10.443 1.00 92.19 295 ILE A CA 1
ATOM 2357 C C . ILE A 1 295 ? 14.158 9.610 -9.641 1.00 92.19 295 ILE A C 1
ATOM 2359 O O . ILE A 1 295 ? 14.706 8.520 -9.793 1.00 92.19 295 ILE A O 1
ATOM 2363 N N . LYS A 1 296 ? 13.115 9.783 -8.823 1.00 92.62 296 LYS A N 1
ATOM 2364 C CA . LYS A 1 296 ? 12.561 8.726 -7.978 1.00 92.62 296 LYS A CA 1
ATOM 2365 C C . LYS A 1 296 ? 12.018 7.567 -8.814 1.00 92.62 296 LYS A C 1
ATOM 2367 O O . LYS A 1 296 ? 12.414 6.428 -8.589 1.00 92.62 296 LYS A O 1
ATOM 2372 N N . THR A 1 297 ? 11.226 7.858 -9.846 1.00 94.06 297 THR A N 1
ATOM 2373 C CA . THR A 1 297 ? 10.724 6.839 -10.784 1.00 94.06 297 THR A CA 1
ATOM 2374 C C . THR A 1 297 ? 11.861 6.081 -11.468 1.00 94.06 297 THR A C 1
ATOM 2376 O O . THR A 1 297 ? 11.835 4.852 -11.556 1.00 94.06 297 THR A O 1
ATOM 2379 N N . ARG A 1 298 ? 12.907 6.794 -11.906 1.00 94.38 298 ARG A N 1
ATOM 2380 C CA . ARG A 1 298 ? 14.094 6.179 -12.521 1.00 94.38 298 ARG A CA 1
ATOM 2381 C C . ARG A 1 298 ? 14.838 5.254 -11.550 1.00 94.38 298 ARG A C 1
ATOM 2383 O O . ARG A 1 298 ? 15.254 4.164 -11.949 1.00 94.38 298 ARG A O 1
ATOM 2390 N N . GLN A 1 299 ? 14.977 5.651 -10.284 1.00 94.50 299 GLN A N 1
ATOM 2391 C CA . GLN A 1 299 ? 15.570 4.818 -9.231 1.00 94.50 2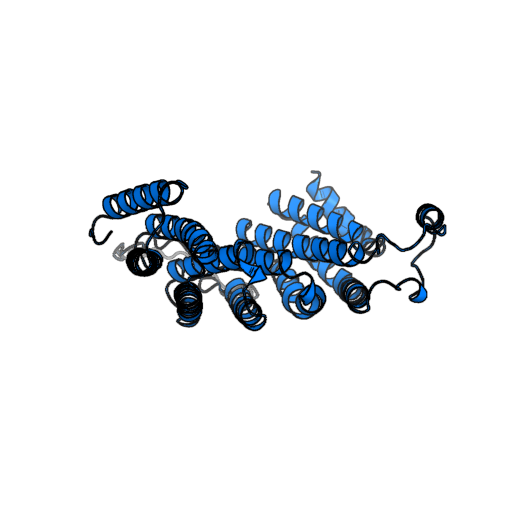99 GLN A CA 1
ATOM 2392 C C . GLN A 1 299 ? 14.739 3.558 -8.963 1.00 94.50 299 GLN A C 1
ATOM 2394 O O . GLN A 1 299 ? 15.304 2.465 -8.912 1.00 94.50 299 GLN A O 1
ATOM 2399 N N . ASP A 1 300 ? 13.416 3.691 -8.868 1.00 96.12 300 ASP A N 1
ATOM 2400 C CA . ASP A 1 300 ? 12.504 2.570 -8.617 1.00 96.12 300 ASP A CA 1
ATOM 2401 C C . ASP A 1 300 ? 12.516 1.560 -9.781 1.00 96.12 300 ASP A C 1
ATOM 2403 O O . ASP A 1 300 ? 12.565 0.347 -9.557 1.00 96.12 300 ASP A O 1
ATOM 2407 N N . CYS A 1 301 ? 12.603 2.040 -11.028 1.00 96.19 301 CYS A N 1
ATOM 2408 C CA . CYS A 1 301 ? 12.802 1.196 -12.211 1.00 96.19 301 CYS A CA 1
ATOM 2409 C C . CYS A 1 301 ? 14.079 0.349 -12.110 1.00 96.19 301 CYS A C 1
ATOM 2411 O O . CYS A 1 301 ? 14.055 -0.862 -12.341 1.00 9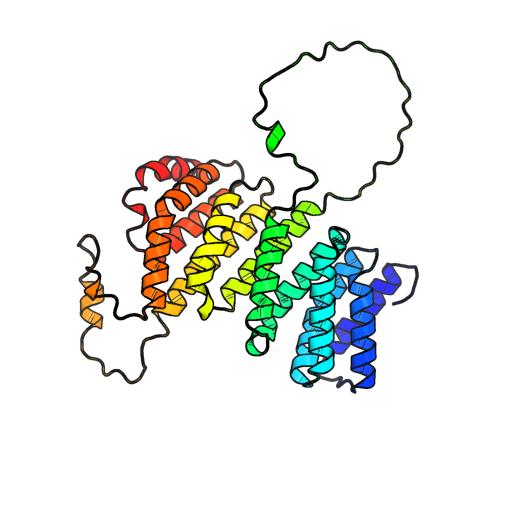6.19 301 CYS A O 1
ATOM 2413 N N . LEU A 1 302 ? 15.206 0.977 -11.762 1.00 95.56 302 LEU A N 1
ATOM 2414 C CA . LEU A 1 302 ? 16.490 0.287 -11.616 1.00 95.56 302 LEU A CA 1
ATOM 2415 C C . LEU A 1 302 ? 16.477 -0.690 -10.434 1.00 95.56 302 LEU A C 1
ATOM 2417 O O . LEU A 1 302 ? 17.023 -1.790 -10.545 1.00 95.56 302 LEU A O 1
ATOM 2421 N N . ALA A 1 303 ? 15.831 -0.323 -9.326 1.00 96.44 303 ALA A N 1
ATOM 2422 C CA . ALA A 1 303 ? 15.654 -1.196 -8.171 1.00 96.44 303 ALA A CA 1
ATOM 2423 C C . ALA A 1 303 ? 14.844 -2.450 -8.530 1.00 96.44 303 ALA A C 1
ATOM 2425 O O . ALA A 1 303 ? 15.236 -3.558 -8.157 1.00 96.44 303 ALA A O 1
ATOM 2426 N N . LEU A 1 304 ? 13.773 -2.297 -9.316 1.00 96.62 304 LEU A N 1
ATOM 2427 C CA . LEU A 1 304 ? 12.981 -3.422 -9.803 1.00 96.62 304 LEU A CA 1
ATOM 2428 C C . LEU A 1 304 ? 13.789 -4.307 -10.755 1.00 96.62 304 LEU A C 1
ATOM 2430 O O . LEU A 1 304 ? 13.832 -5.518 -10.552 1.00 96.62 304 LEU A O 1
ATOM 2434 N N . LEU A 1 305 ? 14.488 -3.736 -11.743 1.00 95.38 305 LEU A N 1
ATOM 2435 C CA . LEU A 1 305 ? 15.343 -4.510 -12.657 1.00 95.38 305 LEU A CA 1
ATOM 2436 C C . LEU A 1 305 ? 16.428 -5.293 -11.903 1.00 95.38 305 LEU A C 1
ATOM 2438 O O . LEU A 1 305 ? 16.691 -6.452 -12.227 1.00 95.38 305 LEU A O 1
ATOM 2442 N N . LYS A 1 306 ? 17.026 -4.685 -10.872 1.00 94.50 306 LYS A N 1
ATOM 2443 C CA . LYS A 1 306 ? 17.996 -5.347 -9.993 1.00 94.50 306 LYS A CA 1
ATOM 2444 C C . LYS A 1 306 ? 17.373 -6.536 -9.260 1.00 94.50 306 LYS A C 1
ATOM 2446 O O . LYS A 1 306 ? 17.967 -7.616 -9.245 1.00 94.50 306 LYS A O 1
ATOM 2451 N N . GLU A 1 307 ? 16.197 -6.360 -8.656 1.00 95.25 307 GLU A N 1
ATOM 2452 C CA . GLU A 1 307 ? 15.517 -7.462 -7.966 1.00 95.25 307 GLU A CA 1
ATOM 2453 C C . GLU A 1 307 ? 15.110 -8.556 -8.965 1.00 95.25 307 GLU A C 1
ATOM 2455 O O . GLU A 1 307 ? 15.348 -9.729 -8.703 1.00 95.25 307 GLU A O 1
ATOM 2460 N N . LEU A 1 308 ? 14.627 -8.202 -10.161 1.00 92.88 308 LEU A N 1
ATOM 2461 C CA . LEU A 1 308 ? 14.261 -9.164 -11.205 1.00 92.88 308 LEU A CA 1
ATOM 2462 C C . LEU A 1 308 ? 15.435 -10.064 -11.608 1.00 92.88 308 LEU A C 1
ATOM 2464 O O . LEU A 1 308 ? 15.269 -11.277 -11.675 1.00 92.88 308 LEU A O 1
ATOM 2468 N N . VAL A 1 309 ? 16.621 -9.493 -11.838 1.00 90.88 309 VAL A N 1
ATOM 2469 C CA . VAL A 1 309 ? 17.832 -10.274 -12.156 1.00 90.88 309 VAL A CA 1
ATOM 2470 C C . VAL A 1 309 ? 18.250 -11.163 -10.986 1.00 90.88 309 VAL A C 1
ATOM 2472 O O . VAL A 1 309 ? 18.791 -12.245 -11.202 1.00 90.88 309 VAL A O 1
ATOM 2475 N N . THR A 1 310 ? 17.984 -10.723 -9.756 1.00 89.25 310 THR A N 1
ATOM 2476 C CA . THR A 1 310 ? 18.276 -11.503 -8.548 1.00 89.25 310 THR A CA 1
ATOM 2477 C C . THR A 1 310 ? 17.352 -12.719 -8.427 1.00 89.25 310 THR A C 1
ATOM 2479 O O . THR A 1 310 ? 17.814 -13.790 -8.046 1.00 89.25 310 THR A O 1
ATOM 2482 N N . VAL A 1 311 ? 16.063 -12.577 -8.760 1.00 88.25 311 VAL A N 1
ATOM 2483 C CA . VAL A 1 311 ? 15.080 -13.679 -8.718 1.00 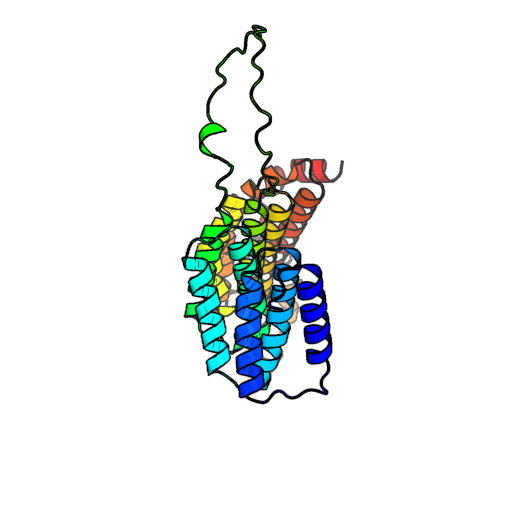88.25 311 VAL A CA 1
ATOM 2484 C C . VAL A 1 311 ? 15.200 -14.608 -9.924 1.00 88.25 311 VAL A C 1
ATOM 2486 O O . VAL A 1 311 ? 15.056 -15.820 -9.788 1.00 88.25 311 VAL A O 1
ATOM 2489 N N . LEU A 1 312 ? 15.450 -14.046 -11.106 1.00 86.94 312 LEU A N 1
ATOM 2490 C CA . LEU A 1 312 ? 15.489 -14.763 -12.376 1.00 86.94 312 LEU A CA 1
ATOM 2491 C C . LEU A 1 312 ? 16.761 -14.379 -13.154 1.00 86.94 312 LEU A C 1
ATOM 2493 O O . LEU A 1 312 ? 16.729 -13.500 -14.028 1.00 86.94 312 LEU A O 1
ATOM 2497 N N . PRO A 1 313 ? 17.903 -15.027 -12.853 1.00 86.19 313 PRO A N 1
ATOM 2498 C CA . PRO A 1 313 ? 19.152 -14.784 -13.561 1.00 86.19 313 PRO A CA 1
ATOM 2499 C C . PRO A 1 313 ? 18.992 -14.991 -15.071 1.00 86.19 313 PRO A C 1
ATOM 2501 O O . PRO A 1 313 ? 18.439 -15.989 -15.529 1.00 86.19 313 PRO A O 1
ATOM 2504 N N . GLY A 1 314 ? 19.465 -14.028 -15.862 1.00 84.19 314 GLY A N 1
ATOM 2505 C CA . GLY A 1 314 ? 19.340 -14.059 -17.323 1.00 84.19 314 GLY A CA 1
ATOM 2506 C C . GLY A 1 314 ? 18.003 -13.555 -17.882 1.00 84.19 314 GLY A C 1
ATOM 2507 O O . GLY A 1 314 ? 17.863 -13.508 -19.104 1.00 84.19 314 GLY A O 1
ATOM 2508 N N . ALA A 1 315 ? 17.060 -13.100 -17.043 1.00 88.06 315 ALA A N 1
ATOM 2509 C CA . ALA A 1 315 ? 15.782 -12.529 -17.495 1.00 88.06 315 ALA A CA 1
ATOM 2510 C C . ALA A 1 315 ? 15.953 -11.373 -18.496 1.00 88.06 315 ALA A C 1
ATOM 2512 O O . ALA A 1 315 ? 15.167 -11.217 -19.425 1.00 88.06 315 ALA A O 1
ATOM 2513 N N . LEU A 1 316 ? 17.002 -10.563 -18.330 1.00 89.31 316 LEU A N 1
ATOM 2514 C CA . LEU A 1 316 ? 17.223 -9.364 -19.140 1.00 89.31 316 LEU A CA 1
ATOM 2515 C C . LEU A 1 316 ? 18.069 -9.597 -20.400 1.00 89.31 316 LEU A C 1
ATOM 2517 O O . LEU A 1 316 ? 18.265 -8.654 -21.164 1.00 89.31 316 LEU A O 1
ATOM 2521 N N . THR A 1 317 ? 18.556 -10.817 -20.659 1.00 88.44 317 THR A N 1
ATOM 2522 C CA . THR A 1 317 ? 19.513 -11.098 -21.750 1.00 88.44 317 THR A CA 1
ATOM 2523 C C . THR A 1 317 ? 19.009 -10.615 -23.113 1.00 88.44 317 THR A C 1
ATOM 2525 O O . THR A 1 317 ? 19.735 -9.943 -23.843 1.00 88.44 317 THR A O 1
ATOM 2528 N N . ASN A 1 318 ? 17.736 -10.870 -23.422 1.00 89.69 318 ASN A N 1
ATOM 2529 C CA . ASN A 1 318 ? 17.123 -10.482 -24.698 1.00 89.69 318 ASN A CA 1
ATOM 2530 C C . ASN A 1 318 ? 16.618 -9.030 -24.722 1.00 89.69 318 ASN A C 1
ATOM 2532 O O . ASN A 1 318 ? 16.237 -8.526 -25.776 1.00 89.69 318 ASN A O 1
ATOM 2536 N N . HIS A 1 319 ? 16.626 -8.348 -23.575 1.00 91.94 319 HIS A N 1
ATOM 2537 C CA . HIS A 1 319 ? 16.040 -7.018 -23.407 1.00 91.94 319 HIS A CA 1
ATOM 2538 C C . HIS A 1 319 ? 17.067 -5.937 -23.049 1.00 91.94 319 HIS A C 1
ATOM 2540 O O . HIS A 1 319 ? 16.740 -4.755 -23.002 1.00 91.94 319 HIS A O 1
ATOM 2546 N N . ILE A 1 320 ? 18.334 -6.296 -22.824 1.00 90.50 320 ILE A N 1
ATOM 2547 C CA . ILE A 1 320 ? 19.349 -5.330 -22.393 1.00 90.50 320 ILE A CA 1
ATOM 2548 C C . ILE A 1 320 ? 19.518 -4.183 -23.398 1.00 90.50 320 ILE A C 1
ATOM 2550 O O . ILE A 1 320 ? 19.615 -3.024 -23.004 1.00 90.50 320 ILE A O 1
ATOM 2554 N N . ARG A 1 321 ? 19.445 -4.478 -24.704 1.00 90.94 321 ARG A N 1
ATOM 2555 C CA . ARG A 1 321 ? 19.564 -3.471 -25.770 1.00 90.94 321 ARG A CA 1
ATOM 2556 C C . ARG A 1 321 ? 18.466 -2.409 -25.706 1.00 90.94 321 ARG A C 1
ATOM 2558 O O . ARG A 1 321 ? 18.748 -1.249 -25.985 1.00 90.94 321 ARG A O 1
ATOM 2565 N N . SER A 1 322 ? 17.243 -2.776 -25.316 1.00 90.88 322 SER A N 1
ATOM 2566 C CA . SER A 1 322 ? 16.139 -1.818 -25.176 1.00 90.88 322 SER A CA 1
ATOM 2567 C C . SER A 1 322 ? 16.222 -1.001 -23.883 1.00 90.88 322 SER A C 1
ATOM 2569 O O . SER A 1 322 ? 15.683 0.103 -23.831 1.00 90.88 322 SER A O 1
ATOM 2571 N N . LEU A 1 323 ? 16.920 -1.507 -22.861 1.00 92.81 323 LEU A N 1
ATOM 2572 C CA . LEU A 1 323 ? 17.112 -0.831 -21.574 1.00 92.81 323 LEU A CA 1
ATOM 2573 C C . LEU A 1 323 ? 18.280 0.166 -21.575 1.00 92.81 323 LEU A C 1
ATOM 2575 O O . LEU A 1 323 ? 18.202 1.171 -20.871 1.00 92.81 323 LEU A O 1
ATOM 2579 N N . ILE A 1 324 ? 19.332 -0.063 -22.376 1.00 92.19 324 ILE A N 1
ATOM 2580 C CA . ILE A 1 324 ? 20.531 0.802 -22.431 1.00 92.19 324 ILE A CA 1
ATOM 2581 C C . ILE A 1 324 ? 20.191 2.297 -22.576 1.00 92.19 324 ILE A C 1
ATOM 2583 O O . ILE A 1 324 ? 20.702 3.075 -21.771 1.00 92.19 324 ILE A O 1
ATOM 2587 N N . PRO A 1 325 ? 19.308 2.729 -23.503 1.00 92.56 325 PRO A N 1
ATOM 2588 C CA . PRO A 1 325 ? 18.977 4.149 -23.632 1.00 92.56 325 PRO A CA 1
ATOM 2589 C C . PRO A 1 325 ? 18.337 4.744 -22.371 1.00 92.56 325 PRO A C 1
ATOM 2591 O O . PRO A 1 325 ? 18.570 5.904 -22.052 1.00 92.56 325 PRO A O 1
ATOM 2594 N N . GLY A 1 326 ? 17.525 3.960 -21.651 1.00 91.31 326 GLY A N 1
ATOM 2595 C CA . GLY A 1 326 ? 16.936 4.381 -20.378 1.00 91.31 326 GLY A CA 1
ATOM 2596 C C . GLY A 1 326 ? 17.984 4.476 -19.270 1.00 91.31 326 GLY A C 1
ATOM 2597 O O . GLY A 1 326 ? 17.988 5.435 -18.512 1.00 91.31 326 GLY A O 1
ATOM 2598 N N . ILE A 1 327 ? 18.923 3.526 -19.208 1.00 91.88 327 ILE A N 1
ATOM 2599 C CA . ILE A 1 327 ? 20.027 3.553 -18.233 1.00 91.88 327 ILE A CA 1
ATOM 2600 C C . ILE A 1 327 ? 20.917 4.779 -18.460 1.00 91.88 327 ILE A C 1
ATOM 2602 O O . ILE A 1 327 ? 21.249 5.471 -17.506 1.00 91.88 327 ILE A O 1
ATOM 2606 N N . GLN A 1 328 ? 21.270 5.073 -19.714 1.00 92.56 328 GLN A N 1
ATOM 2607 C CA . GLN A 1 328 ? 22.051 6.262 -20.065 1.00 92.56 328 GLN A CA 1
ATOM 2608 C C . GLN A 1 328 ? 21.334 7.549 -19.653 1.00 92.56 328 GLN A C 1
ATOM 2610 O O . GLN A 1 328 ? 21.957 8.414 -19.047 1.00 92.56 328 GLN A O 1
ATOM 2615 N N . TYR A 1 329 ? 2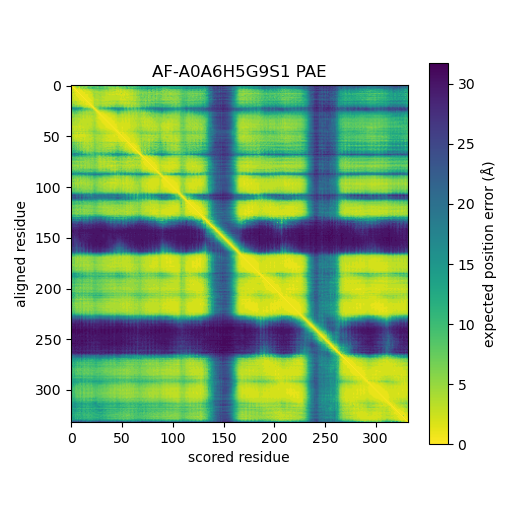0.026 7.641 -19.910 1.00 91.69 329 TYR A N 1
ATOM 2616 C CA . TYR A 1 329 ? 19.212 8.777 -19.477 1.00 91.69 329 TYR A CA 1
ATOM 2617 C C . TYR A 1 329 ? 19.150 8.921 -17.948 1.00 91.69 329 TYR A C 1
ATOM 2619 O O . TYR A 1 329 ? 19.101 10.029 -17.435 1.00 91.69 329 TYR A O 1
ATOM 2627 N N . SER A 1 330 ? 19.160 7.821 -17.194 1.00 88.81 330 SER A N 1
ATOM 2628 C CA . SER A 1 330 ? 19.179 7.860 -15.724 1.00 88.81 330 SER A CA 1
ATOM 2629 C C . SER A 1 330 ? 20.527 8.262 -15.119 1.00 88.81 330 SER A C 1
ATOM 2631 O O . SER A 1 330 ? 20.566 8.599 -13.939 1.00 88.81 330 SER A O 1
ATOM 2633 N N . MET A 1 331 ? 21.621 8.186 -15.885 1.00 83.44 331 MET A N 1
ATOM 2634 C CA . MET A 1 331 ? 22.970 8.567 -15.437 1.00 83.44 331 MET A CA 1
ATOM 2635 C C . MET A 1 331 ? 23.358 10.004 -15.809 1.00 83.44 331 MET A C 1
ATOM 2637 O O . MET A 1 331 ? 24.328 10.512 -15.248 1.00 83.44 331 MET A O 1
ATOM 2641 N N . GLY A 1 332 ? 22.656 10.610 -16.771 1.00 71.94 332 GLY A N 1
ATOM 2642 C CA . GLY A 1 332 ? 22.793 12.020 -17.149 1.00 71.94 332 GLY A CA 1
ATOM 2643 C C . GLY A 1 332 ? 21.864 12.913 -16.344 1.00 71.94 332 GLY A C 1
ATOM 2644 O O . GLY A 1 332 ? 22.310 14.032 -16.022 1.00 71.94 332 GLY A O 1
#

Organism: NCBI:txid355587

Mean predicted aligned error: 12.38 Å

Secondary structure (DSSP, 8-state):
---S-HHHHHHHHHHHHHHHTSTT-PPPHHHHHHHHHHHHHHHT-SSHHHHHHHHHHHHHHHHHHHHHT-HHHHHHHHHHHHHHHHTT--HHHHHHHHHHHHHHHHHSGGGS-HHHHHHHHHHHHHHHT--TT--TTSTTS--------------------------HHHHHHHHHHHHHHHHHH-GGGHHHHHHHHHHHHHTTTT-S-HHHHHHHHHHHHHHHHHHHHHHHTT--TTS---SGGGHHHH-SSSS---GGG--S-HHHHHHHHHHHHHHHHHHHHHHHHTTSS-HHHHHHHHHHHHHHHHHSTTTTTTTHHHHHHHHHHHH-

Radius of gyration: 24.69 Å; Cα contacts (8 Å, |Δi|>4): 293; chains: 1; bounding box: 50×76×65 Å

Solvent-accessible surface area (backbone atoms only — not comparable to full-atom values): 19358 Å² total; per-residue (Å²): 106,86,57,92,48,65,65,62,24,37,51,51,50,52,52,53,48,59,54,66,69,37,90,85,63,82,75,52,76,70,55,47,53,52,49,52,59,50,47,60,54,33,45,65,42,91,47,69,69,45,21,57,50,33,39,58,42,48,53,57,52,47,55,49,40,64,73,67,64,44,60,67,61,52,51,52,54,50,53,51,42,52,52,49,61,73,64,74,52,59,51,67,45,38,26,43,37,39,46,37,50,23,45,46,40,65,77,52,45,97,77,57,57,75,65,56,57,54,54,49,46,55,52,27,58,55,35,51,67,47,45,95,92,57,70,79,76,61,80,79,57,77,96,78,78,88,81,78,88,76,94,72,94,72,94,70,78,91,74,69,87,74,82,70,67,83,38,44,60,56,26,19,30,28,18,27,50,24,50,26,24,49,44,71,66,37,66,90,47,46,56,58,39,58,70,58,50,46,56,54,49,52,76,42,65,80,48,85,50,68,73,37,32,49,35,40,47,49,27,52,43,41,46,50,53,40,57,48,53,62,62,61,77,68,70,61,94,81,63,74,94,72,77,60,80,65,53,70,73,66,68,80,79,70,91,74,83,64,81,86,73,62,80,56,58,74,63,53,50,50,38,55,53,54,48,60,74,41,43,66,59,48,50,56,49,42,45,66,45,24,66,46,88,51,64,66,52,29,50,47,44,52,52,38,54,53,49,47,43,70,69,38,74,70,70,50,70,92,46,47,80,71,40,48,66,25,54,55,54,65,75,108

Foldseek 3Di:
DPDPDPVVLVVVLVVVLVVLPDPPDDDDPVRLVVVLVVLLVQLVDPDLSSVVSSLVSLLSSQVNCVVVVVVVSVVVSLVSLLVQLVVPDDLSSNLSSLSSLLSCLQPPPVPDDPVSVVSLLVSLLVLLPQDPPDDPVCVPDDDDDDDDDDDDDDPDPPPDPPPPPRSSLSSSQSSLSSLLSNLLRCLVCLLVCLVPVVVSLLVCCPPPDLNSNLSSLNSLLSSLVSLVVLQPVPDDPPPPPDDPVVVVVVPPDDPDDPPVVPPRDPSSVSNLVSVLVCLVSNLVSLLVQLQDPDLSSVVSSVSSVVSSCVSPPPSCVVPVVSCVVSVVNSVD

Sequence (332 aa):
MTSSDKDFRFMATNDLMSELQKDSIKLDDDSERKVVKMLLKLLEDKNGEVQNLAVKWTIVALSHLVMSCNQQLYSKLIEFLLEGLTKDSSASTTRTYIQCIAAICRYVLPVLTRQFALQVRELCLKYLTYDPNYNYDEADGEMAGSMELDDEDDDEDDDDYSDDDDMSWKVRRASAKCLEAIIATRPEYVPELYRVVSPALIARFKEREDNVKSDIFHAYITLLRQTRSTTVSTIDPNCMEDDDSSLCLLQRQVPLPPLSVLRCSQSSALCLFTLYFQVPLLVKAIQSQMKERSIKTRQDCLALLKELVTVLPGALTNHIRSLIPGIQYSMG

InterPro domains:
  IPR011989 Armadillo-like helical [G3DSA:1.25.10.10] (1-57)
  IPR011989 Armadillo-like helical [G3DSA:1.25.10.10] (58-332)
  IPR016024 Armadillo-type fold [SSF48371] (2-328)
  IPR039852 Cullin-associated NEDD8-dissociated protein 1/2 [PTHR12696] (114-331)

Nearest PDB structures (foldseek):
  8cdj-assembly1_D  TM=4.626E-01  e=1.352E-14  Homo sapiens
  7z8r-assembly1_D  TM=4.664E-01  e=5.807E-14  Homo sapiens
  7zbw-assembly1_D  TM=4.567E-01  e=1.770E-13  Homo sapiens
  3w3w-assembly1_A  TM=6.735E-01  e=2.475E-03  Saccharomyces cerevisiae S288C
  7pe7-assembly1_A  TM=2.799E-01  e=3.846E-02  Homo sapiens